Protein AF-A0A3P8JK88-F1 (afdb_monomer_lite)

pLDDT: mean 94.47, std 5.05, range [58.56, 98.69]

Structure (mmCIF, N/CA/C/O backbone):
data_AF-A0A3P8JK88-F1
#
_entry.id   AF-A0A3P8JK88-F1
#
loop_
_atom_site.group_PDB
_atom_site.id
_atom_site.type_symbol
_atom_site.label_atom_id
_atom_site.label_alt_id
_atom_site.label_comp_id
_atom_site.label_asym_id
_atom_site.label_entity_id
_atom_site.label_seq_id
_atom_site.pdbx_PDB_ins_code
_atom_site.Cartn_x
_atom_site.Cartn_y
_atom_site.Cartn_z
_atom_site.occupancy
_atom_site.B_iso_or_equiv
_atom_site.auth_seq_id
_atom_site.auth_comp_id
_atom_site.auth_asym_id
_atom_site.auth_atom_id
_atom_site.pdbx_PDB_model_num
ATOM 1 N N . MET A 1 1 ? -8.793 -1.194 -17.876 1.00 65.81 1 MET A N 1
ATOM 2 C CA . MET A 1 1 ? -7.799 -2.024 -17.171 1.00 65.81 1 MET A CA 1
ATOM 3 C C . MET A 1 1 ? -8.328 -2.215 -15.772 1.00 65.81 1 MET A C 1
ATOM 5 O O . MET A 1 1 ? -8.832 -1.242 -15.225 1.00 65.81 1 MET A O 1
ATOM 9 N N . SER A 1 2 ? -8.246 -3.428 -15.242 1.00 78.06 2 SER A N 1
ATOM 10 C CA . SER A 1 2 ? -8.621 -3.714 -13.861 1.00 78.06 2 SER A CA 1
ATOM 11 C C . SER A 1 2 ? -7.415 -4.351 -13.173 1.00 78.06 2 SER A C 1
ATOM 13 O O . SER A 1 2 ? -6.763 -5.182 -13.812 1.00 78.06 2 SER A O 1
ATOM 15 N N . PRO A 1 3 ? -7.089 -3.961 -11.930 1.00 84.38 3 PRO A N 1
ATOM 16 C CA . PRO A 1 3 ? -6.054 -4.637 -11.156 1.00 84.38 3 PRO A CA 1
ATOM 17 C C . PRO A 1 3 ? -6.416 -6.121 -10.956 1.00 84.38 3 PRO A C 1
ATOM 19 O O . PRO A 1 3 ? -7.592 -6.486 -11.105 1.00 84.38 3 PRO A O 1
ATOM 22 N N . PRO A 1 4 ? -5.440 -6.987 -10.621 1.00 83.19 4 PRO A N 1
ATOM 23 C CA . PRO A 1 4 ? -5.715 -8.368 -10.234 1.00 83.19 4 PRO A CA 1
ATOM 24 C C . PRO A 1 4 ? -6.871 -8.451 -9.227 1.00 83.19 4 PRO A C 1
ATOM 26 O O . PRO A 1 4 ? -6.982 -7.627 -8.321 1.00 83.19 4 PRO A O 1
ATOM 29 N N . TYR A 1 5 ? -7.774 -9.413 -9.434 1.00 89.50 5 TYR A N 1
ATOM 30 C CA . TYR A 1 5 ? -8.991 -9.619 -8.631 1.00 89.50 5 TYR A CA 1
ATOM 31 C C . TYR A 1 5 ? -9.969 -8.429 -8.565 1.00 89.50 5 TYR A C 1
ATOM 33 O O . TYR A 1 5 ? -10.944 -8.492 -7.824 1.00 89.50 5 TYR A O 1
ATOM 41 N N . GLY A 1 6 ? -9.750 -7.355 -9.334 1.00 90.88 6 GLY A N 1
ATOM 42 C CA . GLY A 1 6 ? -10.541 -6.130 -9.216 1.00 90.88 6 GLY A CA 1
ATOM 43 C C . GLY A 1 6 ? -10.351 -5.424 -7.870 1.00 90.88 6 GLY A C 1
ATOM 44 O O . GLY A 1 6 ? -11.275 -4.768 -7.401 1.00 90.88 6 GLY A O 1
ATOM 45 N N . VAL A 1 7 ? -9.182 -5.571 -7.237 1.00 93.44 7 VAL A N 1
ATOM 46 C CA . VAL A 1 7 ? -8.868 -4.959 -5.938 1.00 93.44 7 VAL A CA 1
ATOM 47 C C . VAL A 1 7 ? -7.996 -3.722 -6.140 1.00 93.44 7 VAL A C 1
ATOM 49 O O . VAL A 1 7 ? -6.895 -3.803 -6.677 1.00 93.44 7 VAL A O 1
ATOM 52 N N . TRP A 1 8 ? -8.487 -2.559 -5.706 1.00 94.62 8 TRP A N 1
ATOM 53 C CA . TRP A 1 8 ? -7.726 -1.304 -5.761 1.00 94.62 8 TRP A CA 1
ATOM 54 C C . TRP A 1 8 ? -6.962 -1.034 -4.464 1.00 94.62 8 TRP A C 1
ATOM 56 O O . TRP A 1 8 ? -5.764 -0.744 -4.493 1.00 94.62 8 TRP A O 1
ATOM 66 N N . ALA A 1 9 ? -7.643 -1.167 -3.328 1.00 95.69 9 ALA A N 1
ATOM 67 C CA . ALA A 1 9 ? -7.055 -1.019 -2.006 1.00 95.69 9 ALA A CA 1
ATOM 68 C C . ALA A 1 9 ? -6.792 -2.407 -1.409 1.00 95.69 9 ALA A C 1
ATOM 70 O O . ALA A 1 9 ? -7.714 -3.104 -0.999 1.00 95.69 9 ALA A O 1
ATOM 71 N N . HIS A 1 10 ? -5.527 -2.823 -1.420 1.00 96.19 10 HIS A N 1
ATOM 72 C CA . HIS A 1 10 ? -5.081 -4.096 -0.846 1.00 96.19 10 HIS A CA 1
ATOM 73 C C . HIS A 1 10 ? -4.860 -3.952 0.661 1.00 96.19 10 HIS A C 1
ATOM 75 O O . HIS A 1 10 ? -5.094 -4.880 1.427 1.00 96.19 10 HIS A O 1
ATOM 81 N N . ILE A 1 11 ? -4.432 -2.758 1.075 1.00 96.25 11 ILE A N 1
ATOM 82 C CA . ILE A 1 11 ? -4.356 -2.326 2.463 1.00 96.25 11 ILE A CA 1
ATOM 83 C C . ILE A 1 11 ? -5.274 -1.115 2.616 1.00 96.25 11 ILE A C 1
ATOM 85 O O . ILE A 1 11 ? -5.131 -0.135 1.883 1.00 96.25 11 ILE A O 1
ATOM 89 N N . CYS A 1 12 ? -6.190 -1.184 3.577 1.00 95.44 12 CYS A N 1
ATOM 90 C CA . CYS A 1 12 ? -7.102 -0.101 3.932 1.00 95.44 12 CYS A CA 1
ATOM 91 C C . CYS A 1 12 ? -6.854 0.288 5.391 1.00 95.44 12 CYS A C 1
ATOM 93 O O . CYS A 1 12 ? -6.861 -0.581 6.265 1.00 95.44 12 CYS A O 1
ATOM 95 N N . GLY A 1 13 ? -6.628 1.573 5.659 1.00 95.31 13 GLY A N 1
ATOM 96 C CA . GLY A 1 13 ? -6.590 2.108 7.020 1.00 95.31 13 GLY A CA 1
ATOM 97 C C . GLY A 1 13 ? -7.878 2.856 7.333 1.00 95.31 13 GLY A C 1
ATOM 98 O O . GLY A 1 13 ? -8.093 3.917 6.765 1.00 95.31 13 GLY A O 1
ATOM 99 N N . THR A 1 14 ? -8.714 2.336 8.226 1.00 95.31 14 THR A N 1
ATOM 100 C CA . THR A 1 14 ? -9.963 2.998 8.634 1.00 95.31 14 THR A CA 1
ATOM 101 C C . THR A 1 14 ? -9.804 3.568 10.037 1.00 95.31 14 THR A C 1
ATOM 103 O O . THR A 1 14 ? -9.576 2.823 10.995 1.00 95.31 14 THR A O 1
ATOM 106 N N . ASP A 1 15 ? -9.941 4.884 10.163 1.00 95.50 15 ASP A N 1
ATOM 107 C CA . ASP A 1 15 ? -9.841 5.589 11.433 1.00 95.50 15 ASP A CA 1
ATOM 108 C C . ASP A 1 15 ? -11.173 5.513 12.175 1.00 95.50 15 ASP A C 1
ATOM 110 O O . ASP A 1 15 ? -12.212 5.964 11.689 1.00 95.50 15 ASP A O 1
ATOM 114 N N . LEU A 1 16 ? -11.139 4.934 13.376 1.00 96.75 16 LEU A N 1
ATOM 115 C CA . LEU A 1 16 ? -12.320 4.724 14.204 1.00 96.75 16 LEU A CA 1
ATOM 116 C C . LEU A 1 16 ? -12.269 5.584 15.462 1.00 96.75 16 LEU A C 1
ATOM 118 O O . LEU A 1 16 ? -11.273 5.604 16.186 1.00 96.75 16 LEU A O 1
ATOM 122 N N . VAL A 1 17 ? -13.395 6.220 15.772 1.00 96.69 17 VAL A N 1
ATOM 123 C CA . VAL A 1 17 ? -13.621 6.906 17.047 1.00 96.69 17 VAL A CA 1
ATOM 124 C C . VAL A 1 17 ? -14.749 6.228 17.809 1.00 96.69 17 VAL A C 1
ATOM 126 O O . VAL A 1 17 ? -15.658 5.653 17.212 1.00 96.69 17 VAL A O 1
ATOM 129 N N . ARG A 1 18 ? -14.690 6.284 19.140 1.00 96.88 18 ARG A N 1
ATOM 130 C CA . ARG A 1 18 ? -15.732 5.758 20.023 1.00 96.88 18 ARG A CA 1
ATOM 131 C C . ARG A 1 18 ? -16.331 6.902 20.829 1.00 96.88 18 ARG A C 1
ATOM 133 O O . ARG A 1 18 ? -15.583 7.612 21.499 1.00 96.88 18 ARG A O 1
ATOM 140 N N . ASP A 1 19 ? -17.645 7.079 20.752 1.00 94.06 19 ASP A N 1
ATOM 141 C CA . ASP A 1 19 ? -18.339 8.138 21.489 1.00 94.06 19 ASP A CA 1
ATOM 142 C C . ASP A 1 19 ? -18.559 7.781 22.973 1.00 94.06 19 ASP A C 1
ATOM 144 O O . ASP A 1 19 ? -18.200 6.699 23.448 1.00 94.06 19 ASP A O 1
ATOM 148 N N . GLU A 1 20 ? -19.167 8.704 23.719 1.00 95.44 20 GLU A N 1
ATOM 149 C CA . GLU A 1 20 ? -19.481 8.537 25.144 1.00 95.44 20 GLU A CA 1
ATOM 150 C C . GLU A 1 20 ? -20.502 7.425 25.440 1.00 95.44 20 GLU A C 1
ATOM 152 O O . GLU A 1 20 ? -20.535 6.898 26.553 1.00 95.44 20 GLU A O 1
ATOM 157 N N . THR A 1 21 ? -21.307 7.033 24.448 1.00 95.00 21 THR A N 1
ATOM 158 C CA . THR A 1 21 ? -22.261 5.918 24.550 1.00 95.00 21 THR A CA 1
ATOM 159 C C . THR A 1 21 ? -21.600 4.569 24.261 1.00 95.00 21 THR A C 1
ATOM 161 O O . THR A 1 21 ? -22.156 3.510 24.554 1.00 95.00 21 THR A O 1
ATOM 164 N N . GLY A 1 22 ? -20.373 4.601 23.737 1.00 94.81 22 GLY A N 1
ATOM 165 C CA . GLY A 1 22 ? -19.591 3.439 23.364 1.00 94.81 22 GLY A CA 1
ATOM 166 C C . GLY A 1 22 ? -19.790 2.993 21.916 1.00 94.81 22 GLY A C 1
ATOM 167 O O . GLY A 1 22 ? -19.229 1.949 21.566 1.00 94.81 22 GLY A O 1
ATOM 168 N N . GLN A 1 23 ? -20.535 3.750 21.105 1.00 96.00 23 GLN A N 1
ATOM 169 C CA . GLN A 1 23 ? -20.733 3.503 19.678 1.00 96.00 23 GLN A CA 1
ATOM 170 C C . GLN A 1 23 ? -19.467 3.879 18.901 1.00 96.00 23 GLN A C 1
ATOM 172 O O . GLN A 1 23 ? -18.844 4.908 19.165 1.00 96.00 23 GLN A O 1
ATOM 177 N N . PHE A 1 24 ? -19.083 3.031 17.946 1.00 97.50 24 PHE A N 1
ATOM 178 C CA . PHE A 1 24 ? -17.973 3.306 17.036 1.00 97.50 24 PHE A CA 1
ATOM 179 C C . PHE A 1 24 ? -18.462 4.015 15.778 1.00 97.50 24 PHE A C 1
ATOM 181 O O . PHE A 1 24 ? -19.527 3.673 15.261 1.00 97.50 24 PHE A O 1
ATOM 188 N N . TYR A 1 25 ? -17.653 4.942 15.276 1.00 96.94 25 TYR A N 1
ATOM 189 C CA . TYR A 1 25 ? -17.874 5.644 14.018 1.00 96.94 25 TYR A CA 1
ATOM 190 C C . TYR A 1 25 ? -16.605 5.615 13.182 1.00 96.94 25 TYR A C 1
ATOM 192 O O . TYR A 1 25 ? -15.500 5.717 13.724 1.00 96.94 25 TYR A O 1
ATOM 200 N N . VAL A 1 26 ? -16.778 5.517 11.869 1.00 96.69 26 VAL A N 1
ATOM 201 C CA . VAL A 1 26 ? -15.708 5.785 10.909 1.00 96.69 26 VAL A CA 1
ATOM 202 C C . VAL A 1 26 ? -15.523 7.293 10.817 1.00 96.69 26 VAL A C 1
ATOM 204 O O . VAL A 1 26 ? -16.505 8.015 10.667 1.00 96.69 26 VAL A O 1
ATOM 207 N N . LEU A 1 27 ? -14.283 7.762 10.949 1.00 94.25 27 LEU A N 1
ATOM 208 C CA . LEU A 1 27 ? -13.902 9.167 10.791 1.00 94.25 27 LEU A CA 1
ATOM 209 C C . LEU A 1 27 ? -13.291 9.433 9.410 1.00 94.25 27 LEU A C 1
ATOM 211 O O . LEU A 1 27 ? -13.520 10.487 8.817 1.00 94.25 27 LEU A O 1
ATOM 215 N N . GLU A 1 28 ? -12.488 8.491 8.924 1.00 93.44 28 GLU A N 1
ATOM 216 C CA . GLU A 1 28 ? -11.759 8.585 7.664 1.00 93.44 28 GLU A CA 1
ATOM 217 C C . GLU A 1 28 ? -11.334 7.192 7.191 1.00 93.44 28 GLU A C 1
ATOM 219 O O . GLU A 1 28 ? -11.070 6.303 8.001 1.00 93.44 28 GLU A O 1
ATOM 224 N N . ASP A 1 29 ? -11.244 7.022 5.875 1.00 93.88 29 ASP A N 1
ATOM 225 C CA . ASP A 1 29 ? -10.617 5.873 5.236 1.00 93.88 29 ASP A CA 1
ATOM 226 C C . ASP A 1 29 ? -9.327 6.326 4.550 1.00 93.88 29 ASP A C 1
ATOM 228 O O . ASP A 1 29 ? -9.255 7.423 4.010 1.00 93.88 29 ASP A O 1
ATOM 232 N N . ASN A 1 30 ? -8.307 5.476 4.556 1.00 93.88 30 ASN A N 1
ATOM 233 C CA . ASN A 1 30 ? -6.998 5.730 3.967 1.00 93.88 30 ASN A CA 1
ATOM 234 C C . ASN A 1 30 ? -6.680 4.588 2.995 1.00 93.88 30 ASN A C 1
ATOM 236 O O . ASN A 1 30 ? -6.304 3.485 3.409 1.00 93.88 30 ASN A O 1
ATOM 240 N N . LEU A 1 31 ? -6.842 4.846 1.697 1.00 94.56 31 LEU A N 1
ATOM 241 C CA . LEU A 1 31 ? -6.781 3.838 0.630 1.00 94.56 31 LEU A CA 1
ATOM 242 C C . LEU A 1 31 ? -5.603 4.058 -0.330 1.00 94.56 31 LEU A C 1
ATOM 244 O O . LEU A 1 31 ? -5.330 3.212 -1.183 1.00 94.56 31 LEU A O 1
ATOM 248 N N . ARG A 1 32 ? -4.869 5.166 -0.189 1.00 92.31 32 ARG A N 1
ATOM 249 C CA . ARG A 1 32 ? -3.635 5.442 -0.944 1.00 92.31 32 ARG A CA 1
ATOM 250 C C . ARG A 1 32 ? -2.454 4.635 -0.405 1.00 92.31 32 ARG A C 1
ATOM 252 O O . ARG A 1 32 ? -2.180 3.541 -0.885 1.00 92.31 32 ARG A O 1
ATOM 259 N N . VAL A 1 33 ? -1.743 5.187 0.577 1.00 93.38 33 VAL A N 1
ATOM 260 C CA . VAL A 1 33 ? -0.532 4.605 1.174 1.00 93.38 33 VAL A CA 1
ATOM 261 C C . VAL A 1 33 ? -0.685 4.632 2.701 1.00 93.38 33 VAL A C 1
ATOM 263 O O . VAL A 1 33 ? -0.029 5.438 3.364 1.00 93.38 33 VAL A O 1
ATOM 266 N N . PRO A 1 34 ? -1.595 3.820 3.274 1.00 94.06 34 PRO A N 1
ATOM 267 C CA . PRO A 1 34 ? -1.822 3.820 4.715 1.00 94.06 34 PRO A CA 1
ATOM 268 C C . PRO A 1 34 ? -0.547 3.438 5.481 1.00 94.06 34 PRO A C 1
ATOM 270 O O . PRO A 1 34 ? 0.272 2.641 5.018 1.00 94.06 34 PRO A O 1
ATOM 273 N N . SER A 1 35 ? -0.384 4.026 6.665 1.00 90.69 35 SER A N 1
ATOM 274 C CA . SER A 1 35 ? 0.759 3.815 7.561 1.00 90.69 35 SER A CA 1
ATOM 275 C C . SER A 1 35 ? 0.295 3.613 9.000 1.00 90.69 35 SER A C 1
ATOM 277 O O . SER A 1 35 ? -0.852 3.907 9.320 1.00 90.69 35 SER A O 1
ATOM 279 N N . GLY A 1 36 ? 1.177 3.141 9.879 1.00 92.00 36 GLY A N 1
ATOM 280 C CA . GLY A 1 36 ? 0.908 2.978 11.311 1.00 92.00 36 GLY A CA 1
ATOM 281 C C . GLY A 1 36 ? 1.205 1.574 11.840 1.00 92.00 36 GLY A C 1
ATOM 282 O O . GLY A 1 36 ? 1.314 1.368 13.052 1.00 92.00 36 GLY A O 1
ATOM 283 N N . VAL A 1 37 ? 1.366 0.594 10.952 1.00 93.12 37 VAL A N 1
ATOM 284 C CA . VAL A 1 37 ? 1.485 -0.813 11.340 1.00 93.12 37 VAL A CA 1
ATOM 285 C C . VAL A 1 37 ? 2.799 -1.104 12.057 1.00 93.12 37 VAL A C 1
ATOM 287 O O . VAL A 1 37 ? 2.800 -1.884 13.013 1.00 93.12 37 VAL A O 1
ATOM 290 N N . SER A 1 38 ? 3.908 -0.451 11.686 1.00 91.06 38 SER A N 1
ATOM 291 C CA . SER A 1 38 ? 5.160 -0.648 12.433 1.00 91.06 38 SER A CA 1
ATOM 292 C C . SER A 1 38 ? 5.020 -0.176 13.875 1.00 91.06 38 SER A C 1
ATOM 294 O O . SER A 1 38 ? 5.505 -0.843 14.782 1.00 91.06 38 SER A O 1
ATOM 296 N N . TYR A 1 39 ? 4.303 0.927 14.114 1.00 91.69 39 TYR A N 1
ATOM 297 C CA . TYR A 1 39 ? 4.048 1.409 15.471 1.00 91.69 39 TYR A CA 1
ATOM 298 C C . TYR A 1 39 ? 3.191 0.426 16.263 1.00 91.69 39 TYR A C 1
ATOM 300 O O . TYR A 1 39 ? 3.497 0.153 17.419 1.00 91.69 39 TYR A O 1
ATOM 308 N N . MET A 1 40 ? 2.149 -0.143 15.653 1.00 94.94 40 MET A N 1
ATOM 309 C CA . MET A 1 40 ? 1.317 -1.167 16.290 1.00 94.94 40 MET A CA 1
ATOM 310 C C . MET A 1 40 ? 2.158 -2.370 16.755 1.00 94.94 40 MET A C 1
ATOM 312 O O . MET A 1 40 ? 2.031 -2.812 17.902 1.00 94.94 40 MET A O 1
ATOM 316 N N . LEU A 1 41 ? 3.035 -2.876 15.884 1.00 95.50 41 LEU A N 1
ATOM 317 C CA . LEU A 1 41 ? 3.893 -4.031 16.157 1.00 95.50 41 LEU A CA 1
ATOM 318 C C . LEU A 1 41 ? 4.972 -3.716 17.205 1.00 95.50 41 LEU A C 1
ATOM 320 O O . LEU A 1 41 ? 5.110 -4.453 18.184 1.00 95.50 41 LEU A O 1
ATOM 324 N N . GLU A 1 42 ? 5.681 -2.598 17.053 1.00 93.44 42 GLU A N 1
ATOM 325 C CA . GLU A 1 42 ? 6.729 -2.169 17.986 1.00 93.44 42 GLU A CA 1
ATOM 326 C C . GLU A 1 42 ? 6.164 -1.838 19.368 1.00 93.44 42 GLU A C 1
ATOM 328 O O .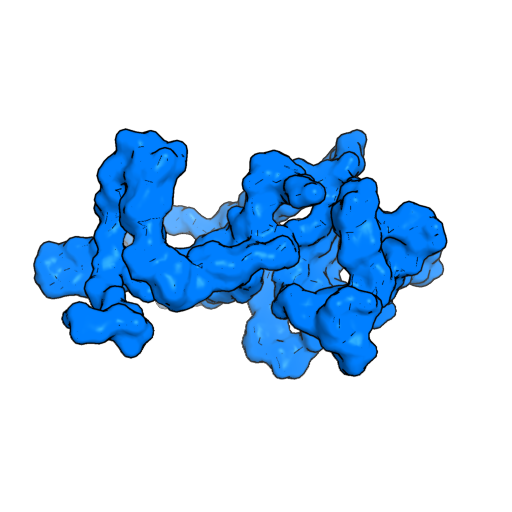 GLU A 1 42 ? 6.707 -2.279 20.383 1.00 93.44 42 GLU A O 1
ATOM 333 N N . ASN A 1 43 ? 5.017 -1.152 19.437 1.00 94.94 43 ASN A N 1
ATOM 334 C CA . ASN A 1 43 ? 4.341 -0.892 20.706 1.00 94.94 43 ASN A CA 1
ATOM 335 C C . ASN A 1 43 ? 4.039 -2.205 21.427 1.00 94.94 43 ASN A C 1
ATOM 337 O O . ASN A 1 43 ? 4.347 -2.332 22.610 1.00 94.94 43 ASN A O 1
ATOM 341 N N . ARG A 1 44 ? 3.516 -3.217 20.722 1.00 95.38 44 ARG A N 1
ATOM 342 C CA . ARG A 1 44 ? 3.261 -4.533 21.319 1.00 95.38 44 ARG A CA 1
ATOM 343 C C . ARG A 1 44 ? 4.539 -5.206 21.814 1.00 95.38 44 ARG A C 1
ATOM 345 O O . ARG A 1 44 ? 4.532 -5.759 22.917 1.00 95.38 44 ARG A O 1
ATOM 352 N N . ALA A 1 45 ? 5.610 -5.176 21.024 1.00 93.75 45 ALA A N 1
ATOM 353 C CA . ALA A 1 45 ? 6.893 -5.763 21.400 1.00 93.75 45 ALA A CA 1
ATOM 354 C C . ALA A 1 45 ? 7.466 -5.099 22.665 1.00 93.75 45 ALA A C 1
ATOM 356 O O . ALA A 1 45 ? 7.878 -5.789 23.602 1.00 93.75 45 ALA A O 1
ATOM 357 N N . ILE A 1 46 ? 7.413 -3.765 22.736 1.00 95.62 46 ILE A N 1
ATOM 358 C CA . ILE A 1 46 ? 7.854 -2.985 23.895 1.00 95.62 46 ILE A CA 1
ATOM 359 C C . ILE A 1 46 ? 6.962 -3.259 25.109 1.00 95.62 46 ILE A C 1
ATOM 361 O O . ILE A 1 46 ? 7.493 -3.540 26.182 1.00 95.62 46 ILE A O 1
ATOM 365 N N . THR A 1 47 ? 5.629 -3.246 24.970 1.00 95.56 47 THR A N 1
ATOM 366 C CA . THR A 1 47 ? 4.716 -3.536 26.090 1.00 95.56 47 THR A CA 1
ATOM 367 C C . THR A 1 47 ? 4.979 -4.924 26.660 1.00 95.56 47 THR A C 1
ATOM 369 O O . THR A 1 47 ? 5.077 -5.064 27.873 1.00 95.56 47 THR A O 1
ATOM 372 N N . LYS A 1 48 ? 5.177 -5.943 25.815 1.00 94.50 48 LYS A N 1
ATOM 373 C CA . LYS A 1 48 ? 5.487 -7.306 26.276 1.00 94.50 48 LYS A CA 1
ATOM 374 C C . LYS A 1 48 ? 6.829 -7.389 27.006 1.00 94.50 48 LYS A C 1
ATOM 376 O O . LYS A 1 48 ? 6.969 -8.166 27.944 1.00 94.50 48 LYS A O 1
ATOM 381 N N . ARG A 1 49 ? 7.815 -6.590 26.588 1.00 95.31 49 ARG A N 1
ATOM 382 C CA . ARG A 1 49 ? 9.135 -6.528 27.227 1.00 95.31 49 ARG A CA 1
ATOM 383 C C . ARG A 1 49 ? 9.117 -5.781 28.563 1.00 95.31 49 ARG A C 1
ATOM 385 O O . ARG A 1 49 ? 9.858 -6.160 29.463 1.00 95.31 49 ARG A O 1
ATOM 392 N N . VAL A 1 50 ? 8.339 -4.704 28.665 1.00 97.44 50 VAL A N 1
ATOM 393 C CA . VAL A 1 50 ? 8.315 -3.812 29.837 1.00 97.44 50 VAL A CA 1
ATOM 394 C C . VAL A 1 50 ? 7.293 -4.259 30.884 1.00 97.44 50 VAL A C 1
ATOM 396 O O . VAL A 1 50 ? 7.556 -4.095 32.069 1.00 97.44 50 VAL A O 1
ATOM 399 N N . LEU A 1 51 ? 6.163 -4.827 30.456 1.00 96.19 51 LEU A N 1
ATOM 400 C CA . LEU A 1 51 ? 5.044 -5.263 31.302 1.00 96.19 51 LEU A CA 1
ATOM 401 C C . LEU A 1 51 ? 4.666 -6.733 31.012 1.00 96.19 51 LEU A C 1
ATOM 403 O O . LEU A 1 51 ? 3.525 -7.006 30.620 1.00 96.19 51 LEU A O 1
ATOM 407 N N . PRO A 1 52 ? 5.596 -7.699 31.134 1.00 95.31 52 PRO A N 1
ATOM 408 C CA . PRO A 1 52 ? 5.312 -9.104 30.836 1.00 95.31 52 PRO A CA 1
ATOM 409 C C . PRO A 1 52 ? 4.162 -9.676 31.680 1.00 95.31 52 PRO A C 1
ATOM 411 O O . PRO A 1 52 ? 3.358 -10.452 31.168 1.00 95.31 52 PRO A O 1
ATOM 414 N N . GLU A 1 53 ? 4.013 -9.236 32.931 1.00 96.25 53 GLU A N 1
ATOM 415 C CA . GLU A 1 53 ? 2.964 -9.678 33.853 1.00 96.25 53 GLU A CA 1
ATOM 416 C C . GLU A 1 53 ? 1.540 -9.369 33.364 1.00 96.25 53 GLU A C 1
ATOM 418 O O . GLU A 1 53 ? 0.598 -10.066 33.739 1.00 96.25 53 GLU A O 1
ATOM 423 N N . LEU A 1 54 ? 1.364 -8.352 32.510 1.00 94.50 54 LEU A N 1
ATOM 424 C CA . LEU A 1 54 ? 0.075 -8.055 31.881 1.00 94.50 54 LEU A CA 1
ATOM 425 C C . LEU A 1 54 ? -0.347 -9.197 30.944 1.00 94.50 54 LEU A C 1
ATOM 427 O O . LEU A 1 54 ? -1.506 -9.599 30.941 1.00 94.50 54 LEU A O 1
ATOM 431 N N . PHE A 1 55 ? 0.605 -9.753 30.194 1.00 94.12 55 PHE A N 1
ATOM 432 C CA . PHE A 1 55 ? 0.371 -10.844 29.242 1.00 94.12 55 PHE A CA 1
ATOM 433 C C . PHE A 1 55 ? 0.261 -12.215 29.914 1.00 94.12 55 PHE A C 1
ATOM 435 O O . PHE A 1 55 ? -0.228 -13.156 29.299 1.00 94.12 55 PHE A O 1
ATOM 442 N N . GLU A 1 56 ? 0.717 -12.347 31.161 1.00 93.94 56 GLU A N 1
ATOM 443 C CA . GLU A 1 56 ? 0.482 -13.550 31.968 1.00 93.94 56 GLU A CA 1
ATOM 444 C C . GLU A 1 56 ? -0.939 -13.589 32.545 1.00 93.94 56 GLU A C 1
ATOM 446 O O . GLU A 1 56 ? -1.464 -14.667 32.822 1.00 93.94 56 GLU A O 1
ATOM 451 N N . ARG A 1 57 ? -1.551 -12.417 32.756 1.00 94.94 57 ARG A N 1
ATOM 452 C CA . ARG A 1 57 ? -2.856 -12.277 33.419 1.00 94.94 57 ARG A CA 1
ATOM 453 C C . ARG A 1 57 ? -4.023 -12.163 32.449 1.00 94.94 57 ARG A C 1
ATOM 455 O O . ARG A 1 57 ? -5.106 -12.643 32.765 1.00 94.94 57 ARG A O 1
ATOM 462 N N . GLU A 1 58 ? -3.803 -11.535 31.301 1.00 95.44 58 GLU A N 1
ATOM 463 C CA . GLU A 1 58 ? -4.831 -11.260 30.300 1.00 95.44 58 GLU A CA 1
ATOM 464 C C . GLU A 1 58 ? -4.578 -12.074 29.023 1.00 95.44 58 GLU A C 1
ATOM 466 O O . GLU A 1 58 ? -3.438 -12.198 28.572 1.00 95.44 58 GLU A O 1
ATOM 471 N N . ASP A 1 59 ? -5.638 -12.581 28.384 1.00 93.94 59 ASP A N 1
ATOM 472 C CA . ASP A 1 59 ? -5.540 -13.248 27.074 1.00 93.94 59 ASP A CA 1
ATOM 473 C C . ASP A 1 59 ? -5.472 -12.216 25.934 1.00 93.94 59 ASP A C 1
ATOM 475 O O . ASP A 1 59 ? -6.455 -11.931 25.243 1.00 93.94 59 ASP A O 1
ATOM 479 N N . ILE A 1 60 ? -4.295 -11.614 25.750 1.00 94.62 60 ILE A N 1
ATOM 480 C CA . ILE A 1 60 ? -4.050 -10.632 24.687 1.00 94.62 60 ILE A CA 1
ATOM 481 C C . ILE A 1 60 ? -3.700 -11.355 23.382 1.00 94.62 60 ILE A C 1
ATOM 483 O O . ILE A 1 60 ? -2.664 -12.014 23.276 1.00 94.62 60 ILE A O 1
ATOM 487 N N . LYS A 1 61 ? -4.524 -11.168 22.342 1.00 95.06 61 LYS A N 1
ATOM 488 C CA . LYS A 1 61 ? -4.307 -11.802 21.032 1.00 95.06 61 LYS A CA 1
ATOM 489 C C . LYS A 1 61 ? -3.016 -11.328 20.343 1.00 95.06 61 LYS A C 1
ATOM 491 O O . LYS A 1 61 ? -2.702 -10.130 20.396 1.00 95.06 61 LYS A O 1
ATOM 496 N N . PRO A 1 62 ? -2.273 -12.238 19.682 1.00 93.44 62 PRO A N 1
ATOM 497 C CA . PRO A 1 62 ? -1.072 -11.900 18.923 1.00 93.44 62 PRO A CA 1
ATOM 498 C C . PRO A 1 62 ? -1.405 -11.048 17.694 1.00 93.44 62 PRO A C 1
ATOM 500 O O . PRO A 1 62 ? -2.514 -11.103 17.170 1.00 93.44 62 PRO A O 1
ATOM 503 N N . ILE A 1 63 ? -0.430 -10.256 17.250 1.00 95.38 63 ILE A N 1
ATOM 504 C CA . ILE A 1 63 ? -0.546 -9.370 16.075 1.00 95.38 63 ILE A CA 1
ATOM 505 C C . ILE A 1 63 ? 0.666 -9.475 15.136 1.00 95.38 63 ILE A C 1
ATOM 507 O O . ILE A 1 63 ? 0.705 -8.845 14.087 1.00 95.38 63 ILE A O 1
ATOM 511 N N . ASP A 1 64 ? 1.662 -10.274 15.508 1.00 92.69 64 ASP A N 1
ATOM 512 C CA . ASP A 1 64 ? 2.940 -10.468 14.820 1.00 92.69 64 ASP A CA 1
ATOM 513 C C . ASP A 1 64 ? 2.817 -11.230 13.493 1.00 92.69 64 ASP A C 1
ATOM 515 O O . ASP A 1 64 ? 3.748 -11.221 12.696 1.00 92.69 64 ASP A O 1
ATOM 519 N N . ALA A 1 65 ? 1.654 -11.822 13.208 1.00 95.50 65 ALA A N 1
ATOM 520 C CA . ALA A 1 65 ? 1.369 -12.464 11.926 1.00 95.50 65 ALA A CA 1
ATOM 521 C C . ALA A 1 65 ? 1.168 -11.470 10.764 1.00 95.50 65 ALA A C 1
ATOM 523 O O . ALA A 1 65 ? 1.177 -11.891 9.608 1.00 95.50 65 ALA A O 1
ATOM 524 N N . TYR A 1 66 ? 0.995 -10.170 11.043 1.00 96.62 66 TYR A N 1
ATOM 525 C CA . TYR A 1 66 ? 0.667 -9.174 10.018 1.00 96.62 66 TYR A CA 1
ATOM 526 C C . TYR A 1 66 ? 1.658 -9.148 8.836 1.00 96.62 66 TYR A C 1
ATOM 528 O O . TYR A 1 66 ? 1.196 -9.231 7.700 1.00 96.62 66 TYR A O 1
ATOM 536 N N . PRO A 1 67 ? 2.996 -9.070 9.025 1.00 96.44 67 PRO A N 1
ATOM 537 C CA . PRO A 1 67 ? 3.915 -8.993 7.886 1.00 96.44 67 PRO A CA 1
ATOM 538 C C . PRO A 1 67 ? 3.854 -10.234 6.990 1.00 96.44 67 PRO A C 1
ATOM 540 O O . PRO A 1 67 ? 3.920 -10.112 5.771 1.00 96.44 67 PRO A O 1
ATOM 543 N N . ALA A 1 68 ? 3.659 -11.420 7.576 1.00 96.62 68 ALA A N 1
ATOM 544 C CA . ALA A 1 68 ? 3.497 -12.656 6.815 1.00 96.62 68 ALA A CA 1
ATOM 545 C C . ALA A 1 68 ? 2.200 -12.651 5.985 1.00 96.62 68 ALA A C 1
ATOM 547 O O . ALA A 1 68 ? 2.223 -13.027 4.816 1.00 96.62 68 ALA A O 1
ATOM 548 N N . GLN A 1 69 ? 1.091 -12.167 6.553 1.00 97.06 69 GLN A N 1
ATOM 549 C CA . GLN A 1 69 ? -0.182 -12.014 5.834 1.00 97.06 69 GLN A CA 1
ATOM 550 C C . GLN A 1 69 ? -0.099 -10.959 4.723 1.00 97.06 69 GLN A C 1
ATOM 552 O O . GLN A 1 69 ? -0.677 -11.135 3.649 1.00 97.06 69 GLN A O 1
ATOM 557 N N . LEU A 1 70 ? 0.645 -9.873 4.954 1.00 97.44 70 LEU A N 1
ATOM 558 C CA . LEU A 1 70 ? 0.917 -8.870 3.929 1.00 97.44 70 LEU A CA 1
ATOM 559 C C . LEU A 1 70 ? 1.719 -9.481 2.775 1.00 97.44 70 LEU A C 1
ATOM 561 O O . LEU A 1 70 ? 1.338 -9.312 1.621 1.00 97.44 70 LEU A O 1
ATOM 565 N N . LEU A 1 71 ? 2.779 -10.237 3.070 1.00 97.56 71 LEU A N 1
ATOM 566 C CA . LEU A 1 71 ? 3.564 -10.930 2.048 1.00 97.56 71 LEU A CA 1
ATOM 567 C C . LEU A 1 71 ? 2.713 -11.922 1.244 1.00 97.56 71 LEU A C 1
ATOM 569 O O . LEU A 1 71 ? 2.819 -11.957 0.020 1.00 97.56 71 LEU A O 1
ATOM 573 N N . GLU A 1 72 ? 1.854 -12.702 1.904 1.00 96.38 72 GLU A N 1
ATOM 574 C CA . GLU A 1 72 ? 0.921 -13.623 1.241 1.00 96.38 72 GLU A CA 1
ATOM 575 C C . GLU A 1 72 ? -0.037 -12.869 0.307 1.00 96.38 72 GLU A C 1
ATOM 577 O O . GLU A 1 72 ? -0.210 -13.252 -0.853 1.00 96.38 72 GLU A O 1
ATOM 582 N N . THR A 1 73 ? -0.579 -11.742 0.778 1.00 96.25 73 THR A N 1
ATOM 583 C CA . THR A 1 73 ? -1.435 -10.854 -0.020 1.00 96.25 73 THR A CA 1
ATOM 584 C C . THR A 1 73 ? -0.697 -10.354 -1.258 1.00 96.25 73 THR A C 1
ATOM 586 O O . THR A 1 73 ? -1.217 -10.476 -2.361 1.00 96.25 73 THR A O 1
ATOM 589 N N . LEU A 1 74 ? 0.528 -9.840 -1.104 1.00 97.06 74 LEU A N 1
ATOM 590 C CA . LEU A 1 74 ? 1.345 -9.348 -2.217 1.00 97.06 74 LEU A CA 1
ATOM 591 C C . LEU A 1 74 ? 1.697 -10.472 -3.198 1.00 97.06 74 LEU A C 1
ATOM 593 O O . LEU A 1 74 ? 1.562 -10.294 -4.404 1.00 97.06 74 LEU A O 1
ATOM 597 N N . THR A 1 75 ? 2.069 -11.648 -2.692 1.00 96.81 75 THR A N 1
ATOM 598 C CA . THR A 1 75 ? 2.384 -12.839 -3.498 1.00 96.81 75 THR A CA 1
ATOM 599 C C . THR A 1 75 ? 1.217 -13.217 -4.409 1.00 96.81 75 THR A C 1
ATOM 601 O O . THR A 1 75 ? 1.421 -13.494 -5.592 1.00 96.81 75 THR A O 1
ATOM 604 N N . ALA A 1 76 ? -0.015 -13.165 -3.893 1.00 95.19 76 ALA A N 1
ATOM 605 C CA . ALA A 1 76 ? -1.218 -13.491 -4.654 1.00 95.19 76 ALA A CA 1
ATOM 606 C C . ALA A 1 76 ? -1.479 -12.544 -5.841 1.00 95.19 76 ALA A C 1
ATOM 608 O O . ALA A 1 76 ? -2.201 -12.926 -6.765 1.00 95.19 76 ALA A O 1
ATOM 609 N N . LEU A 1 77 ? -0.902 -11.334 -5.837 1.00 95.69 77 LEU A N 1
ATOM 610 C CA . LEU A 1 77 ? -1.053 -10.335 -6.903 1.00 95.69 77 LEU A CA 1
ATOM 611 C C . LEU A 1 77 ? -0.124 -10.560 -8.092 1.00 95.69 77 LEU A C 1
ATOM 613 O O . LEU A 1 77 ? -0.301 -9.896 -9.114 1.00 95.69 77 LEU A O 1
ATOM 617 N N . SER A 1 78 ? 0.861 -11.454 -7.969 1.00 96.00 78 SER A N 1
ATOM 618 C CA . SER A 1 78 ? 1.836 -11.700 -9.029 1.00 96.00 78 SER A CA 1
ATOM 619 C C . SER A 1 78 ? 1.143 -11.986 -10.370 1.00 96.00 78 SER A C 1
ATOM 621 O O . SER A 1 78 ? 0.312 -12.896 -10.454 1.00 96.00 78 SER A O 1
ATOM 623 N N . PRO A 1 79 ? 1.507 -11.275 -11.455 1.00 93.06 79 PRO A N 1
ATOM 624 C CA . PRO A 1 79 ? 0.990 -11.574 -12.788 1.00 93.06 79 PRO A CA 1
ATOM 625 C C . PRO A 1 79 ? 1.548 -12.892 -13.347 1.00 93.06 79 PRO A C 1
ATOM 627 O O . PRO A 1 79 ? 0.993 -13.457 -14.292 1.00 93.06 79 PRO A O 1
ATOM 630 N N . ARG A 1 80 ? 2.648 -13.404 -12.775 1.00 93.06 80 ARG A N 1
ATOM 631 C CA . ARG A 1 80 ? 3.258 -14.683 -13.147 1.00 93.06 80 ARG A CA 1
ATOM 632 C C . ARG A 1 80 ? 2.823 -15.790 -12.187 1.00 93.06 80 ARG A C 1
ATOM 634 O O . ARG A 1 80 ? 2.919 -15.642 -10.971 1.00 93.06 80 ARG A O 1
ATOM 641 N N . GLN A 1 81 ? 2.432 -16.939 -12.741 1.00 89.19 81 GLN A N 1
ATOM 642 C CA . GLN A 1 81 ? 2.176 -18.167 -11.978 1.00 89.19 81 GLN A CA 1
ATOM 643 C C . GLN A 1 81 ? 3.495 -18.890 -11.678 1.00 89.19 81 GLN A C 1
ATOM 645 O O . GLN A 1 81 ? 3.840 -19.879 -12.324 1.00 89.19 81 GLN A O 1
ATOM 650 N N . ILE A 1 82 ? 4.261 -18.354 -10.732 1.00 93.50 82 ILE A N 1
ATOM 651 C CA . ILE A 1 82 ? 5.540 -18.914 -10.285 1.00 93.50 82 ILE A CA 1
ATOM 652 C C . ILE A 1 82 ? 5.533 -19.117 -8.773 1.00 93.50 82 ILE A C 1
ATOM 654 O O . ILE A 1 82 ? 4.808 -18.438 -8.054 1.00 93.50 82 ILE A O 1
ATOM 658 N N . GLU A 1 83 ? 6.336 -20.067 -8.295 1.00 88.94 83 GLU A N 1
ATOM 659 C CA . GLU A 1 83 ? 6.361 -20.453 -6.877 1.00 88.94 83 GLU A CA 1
ATOM 660 C C . GLU A 1 83 ? 6.829 -19.310 -5.964 1.00 88.94 83 GLU A C 1
ATOM 662 O O . GLU A 1 83 ? 6.361 -19.184 -4.836 1.00 88.94 83 GLU A O 1
ATOM 667 N N . ARG A 1 84 ? 7.762 -18.485 -6.449 1.00 92.00 84 ARG A N 1
ATOM 668 C CA . ARG A 1 84 ? 8.366 -17.382 -5.698 1.00 92.00 84 ARG A CA 1
ATOM 669 C C . ARG A 1 84 ? 8.425 -16.141 -6.586 1.00 92.00 84 ARG A C 1
ATOM 671 O O . ARG A 1 84 ? 9.384 -16.015 -7.348 1.00 92.00 84 ARG A O 1
ATOM 678 N N . PRO A 1 85 ? 7.383 -15.295 -6.574 1.00 96.75 85 PRO A N 1
ATOM 679 C CA . PRO A 1 85 ? 7.425 -14.023 -7.273 1.00 96.75 85 PRO A CA 1
ATOM 680 C C . PRO A 1 85 ? 8.402 -13.061 -6.603 1.00 96.75 85 PRO A C 1
ATOM 682 O O . PRO A 1 85 ? 8.594 -13.103 -5.388 1.00 96.75 85 PRO A O 1
ATOM 685 N N . GLU A 1 86 ? 8.995 -12.188 -7.408 1.00 97.69 86 GLU A N 1
ATOM 686 C CA . GLU A 1 86 ? 9.896 -11.142 -6.941 1.00 97.69 86 GLU A CA 1
ATOM 687 C C . GLU A 1 86 ? 9.073 -9.944 -6.464 1.00 97.69 86 GLU A C 1
ATOM 689 O O . GLU A 1 86 ? 8.376 -9.287 -7.247 1.00 97.69 86 GLU A O 1
ATOM 694 N N . ILE A 1 87 ? 9.130 -9.681 -5.161 1.00 98.38 87 ILE A N 1
ATOM 695 C CA . ILE A 1 87 ? 8.347 -8.643 -4.491 1.00 98.38 87 ILE A CA 1
ATOM 696 C C . ILE A 1 87 ? 9.317 -7.613 -3.930 1.00 98.38 87 ILE A C 1
ATOM 698 O O . ILE A 1 87 ? 10.293 -7.977 -3.283 1.00 98.38 87 ILE A O 1
ATOM 702 N N . VAL A 1 88 ? 9.022 -6.330 -4.128 1.00 98.62 88 VAL A N 1
ATOM 703 C CA . VAL A 1 88 ? 9.840 -5.231 -3.597 1.00 98.62 88 VAL A CA 1
ATOM 704 C C . VAL A 1 88 ? 8.978 -4.180 -2.902 1.00 98.62 88 VAL A C 1
ATOM 706 O O . VAL A 1 88 ? 7.815 -3.973 -3.259 1.00 98.62 88 VAL A O 1
ATOM 709 N N . VAL A 1 89 ? 9.553 -3.481 -1.922 1.00 98.62 89 VAL A N 1
ATOM 710 C CA . VAL A 1 89 ? 8.956 -2.287 -1.307 1.00 98.62 89 VAL A CA 1
ATOM 711 C C . VAL A 1 89 ? 9.588 -1.048 -1.926 1.00 98.62 89 VAL A C 1
ATOM 713 O O . VAL A 1 89 ? 10.752 -0.752 -1.668 1.00 98.62 89 VAL A O 1
ATOM 716 N N . LEU A 1 90 ? 8.815 -0.303 -2.717 1.00 98.62 90 LEU A N 1
ATOM 717 C CA . LEU A 1 90 ? 9.275 0.941 -3.335 1.00 98.62 90 LEU A CA 1
ATOM 718 C C . LEU A 1 90 ? 9.099 2.108 -2.358 1.00 98.62 90 LEU A C 1
ATOM 720 O O . LEU A 1 90 ? 7.971 2.464 -2.012 1.00 98.62 90 LEU A O 1
ATOM 724 N N . THR A 1 91 ? 10.202 2.720 -1.934 1.00 98.25 91 THR A N 1
ATOM 725 C CA . THR A 1 91 ? 10.238 3.814 -0.955 1.00 98.25 91 THR A CA 1
ATOM 726 C C . THR A 1 91 ? 10.715 5.129 -1.587 1.00 98.25 91 THR A C 1
ATOM 728 O O . THR A 1 91 ? 11.563 5.107 -2.475 1.00 98.25 91 THR A O 1
ATOM 731 N N . PRO A 1 92 ? 10.229 6.299 -1.124 1.00 97.00 92 PRO A N 1
ATOM 732 C CA . PRO A 1 92 ? 10.762 7.604 -1.532 1.00 97.00 92 PRO A CA 1
ATOM 733 C C . PRO A 1 92 ? 12.112 7.951 -0.869 1.00 97.00 92 PRO A C 1
ATOM 735 O O . PRO A 1 92 ? 12.622 9.052 -1.065 1.00 97.00 92 PRO 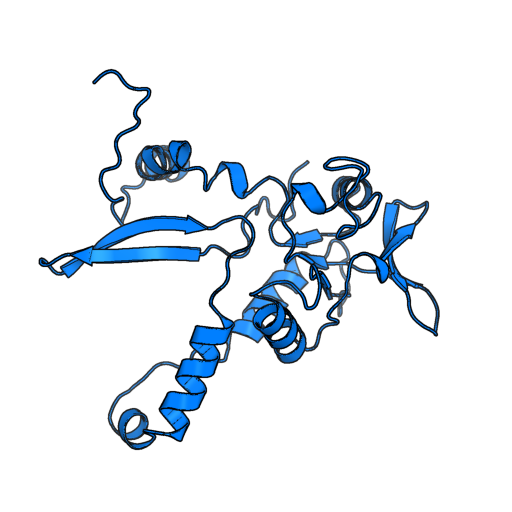A O 1
ATOM 738 N N . GLY A 1 93 ? 12.663 7.051 -0.047 1.00 95.88 93 GLY A N 1
ATOM 739 C CA . GLY A 1 93 ? 13.973 7.201 0.586 1.00 95.88 93 GLY A CA 1
ATOM 740 C C . GLY A 1 93 ? 13.954 7.816 1.990 1.00 95.88 93 GLY A C 1
ATOM 741 O O . GLY A 1 93 ? 12.906 8.108 2.574 1.00 95.88 93 GLY A O 1
ATOM 742 N N . ILE A 1 94 ? 15.153 7.993 2.550 1.00 95.88 94 ILE A N 1
ATOM 743 C CA . ILE A 1 94 ? 15.400 8.286 3.978 1.00 95.88 94 ILE A CA 1
ATOM 744 C C . ILE A 1 94 ? 14.808 9.603 4.498 1.00 95.88 94 ILE A C 1
ATOM 746 O O . ILE A 1 94 ? 14.674 9.784 5.706 1.00 95.88 94 ILE A O 1
ATOM 750 N N . TYR A 1 95 ? 14.473 10.536 3.607 1.00 93.12 95 TYR A N 1
ATOM 751 C CA . TYR A 1 95 ? 13.922 11.842 3.978 1.00 93.12 95 TYR A CA 1
ATOM 752 C C . TYR A 1 95 ? 12.401 11.822 4.183 1.00 93.12 95 TYR A C 1
ATOM 754 O O . TYR A 1 95 ? 11.815 12.844 4.537 1.00 93.12 95 TYR A O 1
ATOM 762 N N . ASN A 1 96 ? 11.754 10.673 3.986 1.00 93.75 96 ASN A N 1
ATOM 763 C CA . ASN A 1 96 ? 10.343 10.490 4.291 1.00 93.75 96 ASN A CA 1
ATOM 764 C C . ASN A 1 96 ? 10.139 10.098 5.763 1.00 93.75 96 ASN A C 1
ATOM 766 O O . ASN A 1 96 ? 10.836 9.234 6.293 1.00 93.75 96 ASN A O 1
ATOM 770 N N . SER A 1 97 ? 9.149 10.701 6.423 1.00 90.00 97 SER A N 1
ATOM 771 C CA . SER A 1 97 ? 8.852 10.458 7.843 1.00 90.00 97 SER A CA 1
ATOM 772 C C . SER A 1 97 ? 8.483 9.005 8.158 1.00 90.00 97 SER A C 1
ATOM 774 O O . SER A 1 97 ? 8.758 8.539 9.262 1.00 90.00 97 SER A O 1
ATOM 776 N N . ALA A 1 98 ? 7.903 8.279 7.201 1.00 93.50 98 ALA A N 1
ATOM 777 C CA . ALA A 1 98 ? 7.519 6.879 7.336 1.00 93.50 98 ALA A CA 1
ATOM 778 C C . ALA A 1 98 ? 8.606 5.898 6.854 1.00 93.50 98 ALA A C 1
ATOM 780 O O . ALA A 1 98 ? 8.379 4.690 6.869 1.00 93.50 98 ALA A O 1
ATOM 781 N N . TYR A 1 99 ? 9.809 6.367 6.483 1.00 95.12 99 TYR A N 1
ATOM 782 C CA . TYR A 1 99 ? 10.880 5.500 5.970 1.00 95.12 99 TYR A CA 1
ATOM 783 C C . TYR A 1 99 ? 11.215 4.330 6.908 1.00 95.12 99 TYR A C 1
ATOM 785 O O . TYR A 1 99 ? 11.431 3.209 6.446 1.00 95.12 99 TYR A O 1
ATOM 793 N N . PHE A 1 100 ? 11.198 4.567 8.226 1.00 94.31 100 PHE A N 1
ATOM 794 C CA . PHE A 1 100 ? 11.371 3.507 9.223 1.00 94.31 100 PHE A CA 1
ATOM 795 C C . PHE A 1 100 ? 10.364 2.369 9.029 1.00 94.31 100 PHE A C 1
ATOM 797 O O . PHE A 1 100 ? 10.754 1.207 9.036 1.00 94.31 100 PHE A O 1
ATOM 804 N N . GLU A 1 101 ? 9.088 2.691 8.812 1.00 95.25 101 GLU A N 1
ATOM 805 C CA . GLU A 1 101 ? 8.049 1.688 8.588 1.00 95.25 101 GLU A CA 1
ATOM 806 C C . GLU A 1 101 ? 8.285 0.915 7.288 1.00 95.25 101 GLU A C 1
ATOM 808 O O . GLU A 1 101 ? 8.077 -0.296 7.249 1.00 95.25 101 GLU A O 1
ATOM 813 N N . HIS A 1 102 ? 8.737 1.591 6.229 1.00 97.25 102 HIS A N 1
ATOM 814 C CA . HIS A 1 102 ? 9.000 0.953 4.938 1.00 97.25 102 HIS A CA 1
ATOM 815 C C . HIS A 1 102 ? 10.113 -0.088 5.080 1.00 97.25 102 HIS A C 1
ATOM 817 O O . HIS A 1 102 ? 9.933 -1.244 4.698 1.00 97.25 102 HIS A O 1
ATOM 823 N N . ALA A 1 103 ? 11.228 0.313 5.696 1.00 96.94 103 ALA A N 1
ATOM 824 C CA . ALA A 1 103 ? 12.361 -0.562 5.962 1.00 96.94 103 ALA A CA 1
ATOM 825 C C . ALA A 1 103 ? 11.997 -1.699 6.924 1.00 96.94 103 ALA A C 1
ATOM 827 O O . ALA A 1 103 ? 12.357 -2.848 6.681 1.00 96.94 103 ALA A O 1
ATOM 828 N N . PHE A 1 104 ? 11.236 -1.398 7.979 1.00 96.06 104 PHE A N 1
ATOM 829 C CA . PHE A 1 104 ? 10.759 -2.393 8.932 1.00 96.06 104 PHE A CA 1
ATOM 830 C C . PHE A 1 104 ? 9.896 -3.457 8.247 1.00 96.06 104 PHE A C 1
ATOM 832 O O . PHE A 1 104 ? 10.153 -4.647 8.410 1.00 96.06 104 PHE A O 1
ATOM 839 N N . LEU A 1 105 ? 8.898 -3.057 7.453 1.00 96.62 105 LEU A N 1
ATOM 840 C CA . LEU A 1 105 ? 8.021 -4.006 6.765 1.00 96.62 105 LEU A CA 1
ATOM 841 C C . LEU A 1 105 ? 8.777 -4.811 5.707 1.00 96.62 105 LEU A C 1
ATOM 843 O O . LEU A 1 105 ? 8.581 -6.021 5.647 1.00 96.62 105 LEU A O 1
ATOM 847 N N . ALA A 1 106 ? 9.660 -4.182 4.925 1.00 97.62 106 ALA A N 1
ATOM 848 C CA . ALA A 1 106 ? 10.508 -4.892 3.967 1.00 97.62 106 ALA A CA 1
ATOM 849 C C . ALA A 1 106 ? 11.352 -5.970 4.670 1.00 97.62 106 ALA A C 1
ATOM 851 O O . ALA A 1 106 ? 11.331 -7.136 4.278 1.00 97.62 106 ALA A O 1
ATOM 852 N N . GLN A 1 107 ? 11.989 -5.612 5.791 1.00 97.12 107 GLN A N 1
ATOM 853 C CA . GLN A 1 107 ? 12.776 -6.538 6.601 1.00 97.12 107 GLN A CA 1
ATOM 854 C C . GLN A 1 107 ? 11.928 -7.675 7.193 1.00 97.12 107 GLN A C 1
ATOM 856 O O . GLN A 1 107 ? 12.350 -8.828 7.145 1.00 97.12 107 GLN A O 1
ATOM 861 N N . GLN A 1 108 ? 10.753 -7.378 7.760 1.00 96.06 108 GLN A N 1
ATOM 862 C CA . GLN A 1 108 ? 9.877 -8.398 8.355 1.00 96.06 108 GLN A CA 1
ATOM 863 C C . GLN A 1 108 ? 9.283 -9.347 7.306 1.00 96.06 108 GLN A C 1
ATOM 865 O O . GLN A 1 108 ? 9.074 -10.522 7.597 1.00 96.06 108 GLN A O 1
ATOM 870 N N . MET A 1 109 ? 9.021 -8.850 6.096 1.00 97.00 109 MET A N 1
ATOM 871 C CA . MET A 1 109 ? 8.579 -9.668 4.964 1.00 97.00 109 MET A CA 1
ATOM 872 C C . MET A 1 109 ? 9.733 -10.427 4.295 1.00 97.00 109 MET A C 1
ATOM 874 O O . MET A 1 109 ? 9.485 -11.397 3.588 1.00 97.00 109 MET A O 1
ATOM 878 N N . GLY A 1 110 ? 10.984 -10.013 4.514 1.00 97.06 110 GLY A N 1
ATOM 879 C CA . GLY A 1 110 ? 12.148 -10.597 3.848 1.00 97.06 110 GLY A CA 1
ATOM 880 C C . GLY A 1 110 ? 12.216 -10.258 2.357 1.00 97.06 110 GLY A C 1
ATOM 881 O O . GLY A 1 110 ? 12.616 -11.106 1.566 1.00 97.06 110 GLY A O 1
ATOM 882 N N . VAL A 1 111 ? 11.797 -9.046 1.987 1.00 97.88 111 VAL A N 1
ATOM 883 C CA . VAL A 1 111 ? 11.809 -8.530 0.609 1.00 97.88 111 VAL A CA 1
ATOM 884 C C . VAL A 1 111 ? 12.728 -7.317 0.495 1.00 97.88 111 VAL A C 1
ATOM 886 O O . VAL A 1 111 ? 13.024 -6.658 1.495 1.00 97.88 111 VAL A O 1
ATOM 889 N N . GLU A 1 112 ? 13.150 -6.992 -0.724 1.00 97.62 112 GLU A N 1
ATOM 890 C CA . GLU A 1 112 ? 14.044 -5.860 -0.963 1.00 97.62 112 GLU A CA 1
ATOM 891 C C . GLU A 1 112 ? 13.332 -4.512 -0.770 1.00 97.62 112 GLU A C 1
ATOM 893 O O . GLU A 1 112 ? 12.191 -4.303 -1.198 1.00 97.62 112 GLU A O 1
ATOM 898 N N . LEU A 1 113 ? 14.032 -3.575 -0.127 1.00 98.50 113 LEU A N 1
ATOM 899 C CA . LEU A 1 113 ? 13.642 -2.170 -0.039 1.00 98.50 113 LEU A CA 1
ATOM 900 C C . LEU A 1 113 ? 14.380 -1.406 -1.139 1.00 98.50 113 LEU A C 1
ATOM 902 O O . LEU A 1 113 ? 15.605 -1.328 -1.107 1.00 98.50 113 LEU A O 1
ATOM 906 N N . VAL A 1 114 ? 13.638 -0.828 -2.079 1.00 98.44 114 VAL A N 1
ATOM 907 C CA . VAL A 1 114 ? 14.198 -0.196 -3.281 1.00 98.44 114 VAL A CA 1
ATOM 908 C C . VAL A 1 114 ? 13.716 1.242 -3.432 1.00 98.44 114 VAL A C 1
ATOM 910 O O . VAL A 1 114 ? 12.577 1.570 -3.092 1.00 98.44 114 VAL A O 1
ATOM 913 N N . GLU A 1 115 ? 14.563 2.107 -3.975 1.00 98.44 115 GLU A N 1
ATOM 914 C CA . GLU A 1 115 ? 14.176 3.434 -4.452 1.00 98.44 115 GLU A CA 1
ATOM 915 C C . GLU A 1 115 ? 13.917 3.402 -5.968 1.00 98.44 115 GLU A C 1
ATOM 917 O O . GLU A 1 115 ? 14.307 2.466 -6.670 1.00 98.44 115 GLU A O 1
ATOM 922 N N . GLY A 1 116 ? 13.270 4.437 -6.518 1.00 97.62 116 GLY A N 1
ATOM 923 C CA . GLY A 1 116 ? 12.969 4.492 -7.957 1.00 97.62 116 GLY A CA 1
ATOM 924 C C . GLY A 1 116 ? 14.212 4.349 -8.846 1.00 97.62 116 GLY A C 1
ATOM 925 O O . GLY A 1 116 ? 14.152 3.742 -9.913 1.00 97.62 116 GLY A O 1
ATOM 926 N N . ALA A 1 117 ? 15.368 4.829 -8.375 1.00 96.88 117 ALA A N 1
ATOM 927 C CA . ALA A 1 117 ? 16.643 4.718 -9.080 1.00 96.88 117 ALA A CA 1
ATOM 928 C C . ALA A 1 117 ? 17.188 3.279 -9.173 1.00 96.88 117 ALA A C 1
ATOM 930 O O . ALA A 1 117 ? 17.985 3.001 -10.077 1.00 96.88 117 ALA A O 1
ATOM 931 N N . ASP A 1 118 ? 16.760 2.371 -8.296 1.00 98.12 118 ASP A N 1
ATOM 932 C CA . ASP A 1 118 ? 17.166 0.960 -8.304 1.00 98.12 118 ASP A CA 1
ATOM 933 C C . ASP A 1 118 ? 16.371 0.141 -9.326 1.00 98.12 118 ASP A C 1
ATOM 935 O O . ASP A 1 118 ? 16.805 -0.935 -9.742 1.00 98.12 118 ASP A O 1
ATOM 939 N N . LEU A 1 119 ? 15.235 0.674 -9.779 1.00 98.50 119 LEU A N 1
ATOM 940 C CA . LEU A 1 119 ? 14.354 0.044 -10.747 1.00 98.50 119 LEU A CA 1
ATOM 941 C C . LEU A 1 119 ? 14.511 0.663 -12.143 1.00 98.50 119 LEU A C 1
ATOM 943 O O . LEU A 1 119 ? 14.988 1.787 -12.325 1.00 98.50 119 LEU A O 1
ATOM 947 N N . PHE A 1 120 ? 14.111 -0.086 -13.164 1.00 98.62 120 PHE A N 1
ATOM 948 C CA . PHE A 1 120 ? 13.886 0.436 -14.510 1.00 98.62 120 PHE A CA 1
ATOM 949 C C . PHE A 1 120 ? 12.860 -0.420 -15.255 1.00 98.62 120 PHE A C 1
ATOM 951 O O . PHE A 1 120 ? 12.650 -1.586 -14.919 1.00 98.62 120 PHE A O 1
ATOM 958 N N . VAL A 1 121 ? 12.228 0.157 -16.275 1.00 98.69 121 VAL A N 1
ATOM 959 C CA . VAL A 1 121 ? 11.319 -0.562 -17.177 1.00 98.69 121 VAL A CA 1
ATOM 960 C C . VAL A 1 121 ? 12.069 -0.875 -18.470 1.00 98.69 121 VAL A C 1
ATOM 962 O O . VAL A 1 121 ? 12.686 0.016 -19.055 1.00 98.69 121 VAL A O 1
ATOM 965 N N . GLY A 1 122 ? 12.069 -2.143 -18.879 1.00 97.94 122 GLY A N 1
ATOM 966 C CA . GLY A 1 122 ? 12.695 -2.600 -20.121 1.00 97.94 122 GLY A CA 1
ATOM 967 C C . GLY A 1 122 ? 11.852 -2.305 -21.366 1.00 97.94 122 GLY A C 1
ATOM 968 O O . GLY A 1 122 ? 10.690 -1.912 -21.272 1.00 97.94 122 GLY A O 1
ATOM 969 N N . ASP A 1 123 ? 12.426 -2.552 -22.547 1.00 96.56 123 ASP A N 1
ATOM 970 C CA . ASP A 1 123 ? 11.733 -2.396 -23.841 1.00 96.56 123 ASP A CA 1
ATOM 971 C C . ASP A 1 123 ? 10.538 -3.358 -24.011 1.00 96.56 123 ASP A C 1
ATOM 973 O O . ASP A 1 123 ? 9.707 -3.181 -24.899 1.00 96.56 123 ASP A O 1
ATOM 977 N N . ASP A 1 124 ? 10.451 -4.391 -23.172 1.00 97.31 124 ASP A N 1
ATOM 978 C CA . ASP A 1 124 ? 9.359 -5.361 -23.109 1.00 97.31 124 ASP A CA 1
ATOM 979 C C . ASP A 1 124 ? 8.242 -4.962 -22.123 1.00 97.31 124 ASP A C 1
ATOM 981 O O . ASP A 1 124 ? 7.372 -5.778 -21.810 1.00 97.31 124 ASP A O 1
ATOM 985 N N . ASP A 1 125 ? 8.272 -3.719 -21.625 1.00 97.81 125 ASP A N 1
ATOM 986 C CA . ASP A 1 125 ? 7.383 -3.186 -20.589 1.00 97.81 125 ASP A CA 1
ATOM 987 C C . ASP A 1 125 ? 7.377 -4.052 -19.308 1.00 97.81 125 ASP A C 1
ATOM 989 O O . ASP A 1 125 ? 6.369 -4.132 -18.603 1.00 97.81 125 ASP A O 1
ATOM 993 N N . CYS A 1 126 ? 8.486 -4.726 -18.985 1.00 98.25 126 CYS A N 1
ATOM 994 C CA . CYS A 1 126 ? 8.688 -5.392 -17.696 1.00 98.25 126 CYS A CA 1
ATOM 995 C C . CYS A 1 126 ? 9.510 -4.511 -16.750 1.00 98.25 126 CYS A C 1
ATOM 997 O O . CYS A 1 126 ? 10.382 -3.760 -17.185 1.00 98.25 126 CYS A O 1
ATOM 999 N N . VAL A 1 127 ? 9.251 -4.615 -15.443 1.00 98.56 127 VAL A N 1
ATOM 1000 C CA . VAL A 1 127 ? 10.023 -3.898 -14.416 1.00 98.56 127 VAL A CA 1
ATOM 1001 C C . VAL A 1 127 ? 11.163 -4.774 -13.917 1.00 98.56 127 VAL A C 1
ATOM 1003 O O . VAL A 1 127 ? 10.973 -5.966 -13.666 1.00 98.56 127 VAL A O 1
ATOM 1006 N N . TYR A 1 128 ? 12.335 -4.174 -13.741 1.00 98.69 128 TYR A N 1
ATOM 1007 C CA . TYR A 1 128 ? 13.539 -4.853 -13.286 1.00 98.69 128 TYR A CA 1
ATOM 1008 C C . TYR A 1 128 ? 14.227 -4.095 -12.158 1.00 98.69 128 TYR A C 1
ATOM 1010 O O . TYR A 1 128 ? 14.335 -2.870 -12.212 1.00 98.69 128 TYR A O 1
ATOM 1018 N N . THR A 1 129 ? 14.770 -4.839 -11.199 1.00 98.12 129 THR A N 1
ATOM 1019 C CA . THR A 1 129 ? 15.729 -4.347 -10.208 1.00 98.12 129 THR A CA 1
ATOM 1020 C C . THR A 1 129 ? 17.142 -4.444 -10.771 1.00 98.12 129 THR A C 1
ATOM 1022 O O . THR A 1 129 ? 17.523 -5.444 -11.389 1.00 98.12 129 THR A O 1
ATOM 1025 N N . LYS A 1 130 ? 17.948 -3.401 -10.567 1.00 97.50 130 LYS A N 1
ATOM 1026 C CA . LYS A 1 130 ? 19.368 -3.381 -10.931 1.00 97.50 130 LYS A CA 1
ATOM 1027 C C . LYS A 1 130 ? 20.165 -4.162 -9.889 1.00 97.50 130 LYS A C 1
ATOM 1029 O O . LYS A 1 130 ? 20.307 -3.712 -8.758 1.00 97.50 130 LYS A O 1
ATOM 1034 N N . THR A 1 131 ? 20.747 -5.292 -10.282 1.00 95.06 131 THR A N 1
ATOM 1035 C CA . THR A 1 131 ? 21.665 -6.054 -9.420 1.00 95.06 131 THR A CA 1
ATOM 1036 C C . THR A 1 131 ? 23.049 -6.171 -10.057 1.00 95.06 131 THR A C 1
ATOM 1038 O O . THR A 1 131 ? 23.231 -5.955 -11.259 1.00 95.06 131 THR A O 1
ATOM 1041 N N . ILE A 1 132 ? 24.043 -6.565 -9.260 1.00 94.81 132 ILE A N 1
ATOM 1042 C CA . ILE A 1 132 ? 25.398 -6.853 -9.755 1.00 94.81 132 ILE A CA 1
ATOM 1043 C C . ILE A 1 132 ? 25.474 -8.117 -10.627 1.00 94.81 132 ILE A C 1
ATOM 1045 O O . ILE A 1 132 ? 26.444 -8.286 -11.363 1.00 94.81 132 ILE A O 1
ATOM 1049 N N . TYR A 1 133 ? 24.472 -8.997 -10.553 1.00 94.81 133 TYR A N 1
ATOM 1050 C CA . TYR A 1 133 ? 24.393 -10.233 -11.338 1.00 94.81 133 TYR A CA 1
ATOM 1051 C C . TYR A 1 133 ? 23.596 -10.060 -12.636 1.00 94.81 133 TYR A C 1
ATOM 1053 O O . TYR A 1 133 ? 23.550 -10.973 -13.460 1.00 94.81 133 TYR A O 1
ATOM 1061 N N . GLY A 1 134 ? 23.017 -8.876 -12.841 1.00 95.69 134 GLY A N 1
ATOM 1062 C CA . GLY A 1 134 ? 22.145 -8.557 -13.962 1.00 95.69 134 GLY A CA 1
ATOM 1063 C C . GLY A 1 134 ? 20.762 -8.093 -13.500 1.00 95.69 134 GLY A C 1
ATOM 1064 O O . GLY A 1 134 ? 20.476 -8.057 -12.305 1.00 95.69 134 GLY A O 1
ATOM 1065 N N . PRO A 1 135 ? 19.900 -7.684 -14.436 1.00 97.31 135 PRO A N 1
ATOM 1066 C CA . PRO A 1 135 ? 18.554 -7.250 -14.100 1.00 97.31 135 PRO A CA 1
ATOM 1067 C C . PRO A 1 135 ? 17.687 -8.427 -13.644 1.00 97.31 135 PRO A C 1
ATOM 1069 O O . PRO A 1 135 ? 17.601 -9.445 -14.333 1.00 97.31 135 PRO A O 1
ATOM 1072 N N . GLU A 1 136 ? 17.006 -8.263 -12.513 1.00 97.31 136 GLU A N 1
ATOM 1073 C CA . GLU A 1 136 ? 16.058 -9.246 -11.978 1.00 97.31 136 GLU A CA 1
ATOM 1074 C C . GLU A 1 136 ? 14.633 -8.717 -12.125 1.00 97.31 136 GLU A C 1
ATOM 1076 O O . GLU A 1 136 ? 14.350 -7.572 -11.782 1.00 97.31 136 GLU A O 1
ATOM 1081 N N . ARG A 1 137 ? 13.740 -9.517 -12.718 1.00 97.88 137 ARG A N 1
ATOM 1082 C CA . ARG A 1 137 ? 12.377 -9.076 -13.044 1.00 97.88 137 ARG A CA 1
ATOM 1083 C C . ARG A 1 137 ? 11.510 -9.044 -11.790 1.00 97.88 137 ARG A C 1
ATOM 1085 O O . ARG A 1 137 ? 11.316 -10.093 -11.183 1.00 97.88 137 ARG A O 1
ATOM 1092 N N . VAL A 1 138 ? 10.906 -7.888 -11.526 1.00 98.44 138 VAL A N 1
ATOM 1093 C CA . VAL A 1 138 ? 9.958 -7.647 -10.431 1.00 98.44 138 VAL A CA 1
ATOM 1094 C C . VAL A 1 138 ? 8.536 -8.016 -10.853 1.00 98.44 138 VAL A C 1
ATOM 1096 O O . VAL A 1 138 ? 8.089 -7.658 -11.945 1.00 98.44 138 VAL A O 1
ATOM 1099 N N . ASP A 1 139 ? 7.814 -8.708 -9.974 1.00 98.06 139 ASP A N 1
ATOM 1100 C CA . ASP A 1 139 ? 6.412 -9.092 -10.166 1.00 98.06 139 ASP A CA 1
ATOM 1101 C C . ASP A 1 139 ? 5.440 -8.164 -9.465 1.00 98.06 139 ASP A C 1
ATOM 1103 O O . ASP A 1 139 ? 4.387 -7.838 -10.015 1.00 98.06 139 ASP A O 1
ATOM 1107 N N . VAL A 1 140 ? 5.770 -7.777 -8.234 1.00 98.38 140 VAL A N 1
ATOM 1108 C CA . VAL A 1 140 ? 4.871 -7.026 -7.361 1.00 98.38 140 VAL A CA 1
ATOM 1109 C C . VAL A 1 140 ? 5.651 -5.930 -6.663 1.00 98.38 140 VAL A C 1
ATOM 1111 O O . VAL A 1 140 ? 6.688 -6.171 -6.049 1.00 98.38 140 VAL A O 1
ATOM 1114 N N . ILE A 1 141 ? 5.123 -4.715 -6.726 1.00 98.56 141 ILE A N 1
ATOM 1115 C CA . ILE A 1 141 ? 5.679 -3.566 -6.024 1.00 98.56 141 ILE A CA 1
ATOM 1116 C C . ILE A 1 141 ? 4.680 -3.143 -4.958 1.00 98.56 141 ILE A C 1
ATOM 1118 O O . ILE A 1 141 ? 3.590 -2.650 -5.266 1.00 98.56 141 ILE A O 1
ATOM 1122 N N . TYR A 1 142 ? 5.073 -3.294 -3.695 1.00 98.44 142 TYR A N 1
ATOM 1123 C CA . TYR A 1 142 ? 4.406 -2.612 -2.597 1.00 98.44 142 TYR A CA 1
ATOM 1124 C C . TYR A 1 142 ? 4.893 -1.161 -2.569 1.00 98.44 142 TYR A C 1
ATOM 1126 O O . TYR A 1 142 ? 5.981 -0.855 -2.076 1.00 98.44 142 TYR A O 1
ATOM 1134 N N . ARG A 1 143 ? 4.116 -0.257 -3.170 1.00 97.06 143 ARG A N 1
ATOM 1135 C CA . ARG A 1 143 ? 4.501 1.147 -3.307 1.00 97.06 143 ARG A CA 1
ATOM 1136 C C . ARG A 1 143 ? 4.218 1.915 -2.021 1.00 97.06 143 ARG A C 1
ATOM 1138 O O . ARG A 1 143 ? 3.110 1.907 -1.491 1.00 97.06 143 ARG A O 1
ATOM 1145 N N . ARG A 1 144 ? 5.220 2.658 -1.561 1.00 97.44 144 ARG A N 1
ATOM 1146 C CA . ARG A 1 144 ? 5.120 3.627 -0.462 1.00 97.44 144 ARG A CA 1
ATOM 1147 C C . ARG A 1 144 ? 5.294 5.069 -0.946 1.00 97.44 144 ARG A C 1
ATOM 1149 O O . ARG A 1 144 ? 5.735 5.942 -0.203 1.00 97.44 144 ARG A O 1
ATOM 1156 N N . ILE A 1 145 ? 4.951 5.298 -2.212 1.00 96.25 145 ILE A N 1
ATOM 1157 C CA . ILE A 1 145 ? 5.025 6.575 -2.926 1.00 96.25 145 ILE A CA 1
ATOM 1158 C C . ILE A 1 145 ? 3.623 6.908 -3.448 1.00 96.25 145 ILE A C 1
ATOM 1160 O O . ILE A 1 145 ? 2.908 6.011 -3.903 1.00 96.25 145 ILE A O 1
ATOM 1164 N N . ASP A 1 146 ? 3.232 8.181 -3.368 1.00 94.69 146 ASP A N 1
ATOM 1165 C CA . ASP A 1 146 ? 1.972 8.690 -3.924 1.00 94.69 146 ASP A CA 1
ATOM 1166 C C . ASP A 1 146 ? 1.928 8.548 -5.459 1.00 94.69 146 ASP A C 1
ATOM 1168 O O . ASP A 1 146 ? 2.964 8.607 -6.126 1.00 94.69 146 ASP A O 1
ATOM 1172 N N . ASP A 1 147 ? 0.726 8.376 -6.018 1.00 95.06 147 ASP A N 1
ATOM 1173 C CA . ASP A 1 147 ? 0.509 8.171 -7.457 1.00 95.06 147 ASP A CA 1
ATOM 1174 C C . ASP A 1 147 ? 1.198 9.254 -8.294 1.00 95.06 147 ASP A C 1
ATOM 1176 O O . ASP A 1 147 ? 1.865 8.948 -9.281 1.00 95.06 147 ASP A O 1
ATOM 1180 N N . MET A 1 148 ? 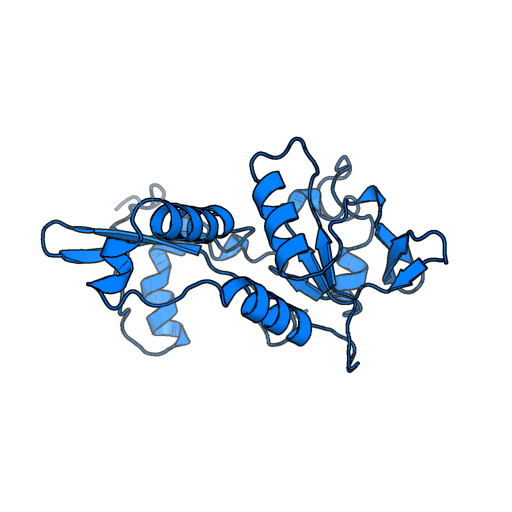1.121 10.514 -7.856 1.00 95.94 148 MET A N 1
ATOM 1181 C CA . MET A 1 148 ? 1.636 11.653 -8.612 1.00 95.94 148 MET A CA 1
ATOM 1182 C C . MET A 1 148 ? 3.158 11.633 -8.818 1.00 95.94 148 MET A C 1
ATOM 1184 O O . MET A 1 148 ? 3.670 12.289 -9.727 1.00 95.94 148 MET A O 1
ATOM 1188 N N . PHE A 1 149 ? 3.884 10.870 -8.001 1.00 97.31 149 PHE A N 1
ATOM 1189 C CA . PHE A 1 149 ? 5.339 10.744 -8.069 1.00 97.31 149 PHE A CA 1
ATOM 1190 C C . PHE A 1 149 ? 5.800 9.395 -8.630 1.00 97.31 149 PHE A C 1
ATOM 1192 O O . PHE A 1 149 ? 7.005 9.197 -8.764 1.00 97.31 149 PHE A O 1
ATOM 1199 N N . LEU A 1 150 ? 4.877 8.487 -8.962 1.00 96.81 150 LEU A N 1
ATOM 1200 C CA . LEU A 1 150 ? 5.164 7.086 -9.270 1.00 96.81 150 LEU A CA 1
ATOM 1201 C C . LEU A 1 150 ? 5.805 6.863 -10.649 1.00 96.81 150 LEU A C 1
ATOM 1203 O O . LEU A 1 150 ? 6.655 5.986 -10.793 1.00 96.81 150 LEU A O 1
ATOM 1207 N N . ASP A 1 151 ? 5.416 7.654 -11.649 1.00 98.12 151 ASP A N 1
ATOM 1208 C CA . ASP A 1 151 ? 5.926 7.560 -13.022 1.00 98.12 151 ASP A CA 1
ATOM 1209 C C . ASP A 1 151 ? 5.978 8.957 -13.669 1.00 98.12 151 ASP A C 1
ATOM 1211 O O . ASP A 1 151 ? 4.919 9.541 -13.942 1.00 98.12 151 ASP A O 1
ATOM 1215 N N . PRO A 1 152 ? 7.176 9.517 -13.924 1.00 97.50 152 PRO A N 1
ATOM 1216 C CA . PRO A 1 152 ? 7.313 10.844 -14.519 1.00 97.50 152 PRO A CA 1
ATOM 1217 C C . PRO A 1 152 ? 6.827 10.931 -15.972 1.00 97.50 152 PRO A C 1
ATOM 1219 O O . PRO A 1 152 ? 6.604 12.029 -16.474 1.00 97.50 152 PRO A O 1
ATOM 1222 N N . GLU A 1 153 ? 6.622 9.812 -16.668 1.00 97.25 153 GLU A N 1
ATOM 1223 C CA . GLU A 1 153 ? 6.058 9.848 -18.020 1.00 97.25 153 GLU A CA 1
ATOM 1224 C C . GLU A 1 153 ? 4.543 10.095 -18.040 1.00 97.25 153 GLU A C 1
ATOM 1226 O O . GLU A 1 153 ? 3.994 10.491 -19.070 1.00 97.25 153 GLU A O 1
ATOM 1231 N N . VAL A 1 154 ? 3.860 9.833 -16.920 1.00 97.25 154 VAL A N 1
ATOM 1232 C CA . VAL A 1 154 ? 2.395 9.912 -16.814 1.00 97.25 154 VAL A CA 1
ATOM 1233 C C . VAL A 1 154 ? 1.947 11.017 -15.864 1.00 97.25 154 VAL A C 1
ATOM 1235 O O . VAL A 1 154 ? 0.957 11.692 -16.149 1.00 97.25 154 VAL A O 1
ATOM 1238 N N . PHE A 1 155 ? 2.651 11.200 -14.746 1.00 96.88 155 PHE A N 1
ATOM 1239 C CA . PHE A 1 155 ? 2.260 12.119 -13.680 1.00 96.88 155 PHE A CA 1
ATOM 1240 C C . PHE A 1 155 ? 3.174 13.351 -13.632 1.00 96.88 155 PHE A C 1
ATOM 1242 O O . PHE A 1 155 ? 3.213 14.119 -14.591 1.00 96.88 155 PHE A O 1
ATOM 1249 N N . HIS A 1 156 ? 3.881 13.595 -12.520 1.00 97.31 156 HIS A N 1
ATOM 1250 C CA . HIS A 1 156 ? 4.805 14.721 -12.421 1.00 97.31 156 HIS A CA 1
ATOM 1251 C C . HIS A 1 156 ? 6.116 14.435 -13.170 1.00 97.31 156 HIS A C 1
ATOM 1253 O O . HIS A 1 156 ? 6.902 13.609 -12.701 1.00 97.31 156 HIS A O 1
ATOM 1259 N N . PRO A 1 157 ? 6.423 15.163 -14.263 1.00 96.88 157 PRO A N 1
ATOM 1260 C CA . PRO A 1 157 ? 7.603 14.897 -15.090 1.00 96.88 157 PRO A CA 1
ATOM 1261 C C . PRO A 1 157 ? 8.931 15.189 -14.387 1.00 96.88 157 PRO A C 1
ATOM 1263 O O . PRO A 1 157 ? 9.968 14.675 -14.790 1.00 96.88 157 PRO A O 1
ATOM 1266 N N . GLU A 1 158 ? 8.905 15.999 -13.327 1.00 96.62 158 GLU A N 1
ATOM 1267 C CA . GLU A 1 158 ? 10.075 16.309 -12.498 1.00 96.62 158 GLU A CA 1
ATOM 1268 C C . GLU A 1 158 ? 10.244 15.337 -11.317 1.00 96.62 158 GLU A C 1
ATOM 1270 O O . GLU A 1 158 ? 11.150 15.513 -10.502 1.00 96.62 158 GLU A O 1
ATOM 1275 N N . SER A 1 159 ? 9.382 14.317 -11.186 1.00 96.19 159 SER A N 1
ATOM 1276 C CA . SER A 1 159 ? 9.526 13.318 -10.124 1.00 96.19 159 SER A CA 1
ATOM 1277 C C . SER A 1 159 ? 10.829 12.537 -10.286 1.00 96.19 159 SER A C 1
ATOM 1279 O O . SER A 1 159 ? 11.084 11.927 -11.322 1.00 96.19 159 SER A O 1
ATOM 1281 N N . VAL A 1 160 ? 11.617 12.507 -9.212 1.00 94.69 160 VAL A N 1
ATOM 1282 C CA . VAL A 1 160 ? 12.834 11.687 -9.086 1.00 94.69 160 VAL A CA 1
ATOM 1283 C C . VAL A 1 160 ? 12.622 10.442 -8.220 1.00 94.69 160 VAL A C 1
ATOM 1285 O O . VAL A 1 160 ? 13.558 9.679 -8.009 1.00 94.69 160 VAL A O 1
ATOM 1288 N N . LEU A 1 161 ? 11.411 10.256 -7.684 1.00 97.12 161 LEU A N 1
ATOM 1289 C CA . LEU A 1 161 ? 11.086 9.177 -6.743 1.00 97.12 161 LEU A CA 1
ATOM 1290 C C . LEU A 1 161 ? 10.554 7.922 -7.448 1.00 97.12 161 LEU A C 1
ATOM 1292 O O . LEU A 1 161 ? 10.716 6.812 -6.949 1.00 97.12 161 LEU A O 1
ATOM 1296 N N . GLY A 1 162 ? 9.878 8.118 -8.580 1.00 96.38 162 GLY A N 1
ATOM 1297 C CA . GLY A 1 162 ? 9.221 7.068 -9.348 1.00 96.38 162 GLY A CA 1
ATOM 1298 C C . GLY A 1 162 ? 10.131 6.359 -10.342 1.00 96.38 162 GLY A C 1
ATOM 1299 O O . GLY A 1 162 ? 11.343 6.566 -10.378 1.00 96.38 162 GLY A O 1
ATOM 1300 N N . VAL A 1 163 ? 9.513 5.539 -11.191 1.00 98.25 163 VAL A N 1
ATOM 1301 C CA . VAL A 1 163 ? 10.193 4.760 -12.232 1.00 98.25 163 VAL A CA 1
ATOM 1302 C C . VAL A 1 163 ? 9.567 5.103 -13.589 1.00 98.25 163 VAL A C 1
ATOM 1304 O O . VAL A 1 163 ? 8.384 4.818 -13.788 1.00 98.25 163 VAL A O 1
ATOM 1307 N N . PRO A 1 164 ? 10.318 5.712 -14.528 1.00 98.31 164 PRO A N 1
ATOM 1308 C CA . PRO A 1 164 ? 9.813 6.010 -15.867 1.00 98.31 164 PRO A CA 1
ATOM 1309 C C . PRO A 1 164 ? 9.266 4.761 -16.569 1.00 98.31 164 PRO A C 1
ATOM 1311 O O . PRO A 1 164 ? 9.969 3.755 -16.684 1.00 98.31 164 PRO A O 1
ATOM 1314 N N . GLY A 1 165 ? 8.016 4.822 -17.029 1.00 97.94 165 GLY A N 1
ATOM 1315 C CA . GLY A 1 165 ? 7.351 3.738 -17.757 1.00 97.94 165 GLY A CA 1
ATOM 1316 C C . GLY A 1 165 ? 6.661 2.699 -16.871 1.00 97.94 165 GLY A C 1
ATOM 1317 O O . GLY A 1 165 ? 6.095 1.731 -17.388 1.00 97.94 165 GLY A O 1
ATOM 1318 N N . LEU A 1 166 ? 6.660 2.877 -15.547 1.00 98.19 166 LEU A N 1
ATOM 1319 C CA . LEU A 1 166 ? 6.022 1.951 -14.611 1.00 98.19 166 LEU A CA 1
ATOM 1320 C C . LEU A 1 166 ? 4.524 1.786 -14.883 1.00 98.19 166 LEU A C 1
ATOM 1322 O O . LEU A 1 166 ? 3.990 0.678 -14.807 1.00 98.19 166 LEU A O 1
ATOM 1326 N N . MET A 1 167 ? 3.843 2.863 -15.271 1.00 97.56 167 MET A N 1
ATOM 1327 C CA . MET A 1 167 ? 2.427 2.804 -15.617 1.00 97.56 167 MET A CA 1
ATOM 1328 C C . MET A 1 167 ? 2.181 2.042 -16.920 1.00 97.56 167 MET A C 1
ATOM 1330 O O . MET A 1 167 ? 1.127 1.418 -17.055 1.00 97.56 167 MET A O 1
ATOM 1334 N N . ARG A 1 168 ? 3.135 2.037 -17.865 1.00 97.12 168 ARG A N 1
ATOM 1335 C CA . ARG A 1 168 ? 3.057 1.171 -19.053 1.00 97.12 168 ARG A CA 1
ATOM 1336 C C . ARG A 1 168 ? 3.173 -0.296 -18.659 1.00 97.12 168 ARG A C 1
ATOM 1338 O O . ARG A 1 168 ? 2.316 -1.082 -19.054 1.00 97.12 168 ARG A O 1
ATOM 1345 N N . ALA A 1 169 ? 4.150 -0.639 -17.819 1.00 97.62 169 ALA A N 1
ATOM 1346 C CA . ALA A 1 169 ? 4.349 -2.004 -17.333 1.00 97.62 169 ALA A CA 1
ATOM 1347 C C . ALA A 1 169 ? 3.132 -2.534 -16.558 1.00 97.62 169 ALA A C 1
ATOM 1349 O O . ALA A 1 169 ? 2.662 -3.649 -16.799 1.00 97.62 169 ALA A O 1
ATOM 1350 N N . TRP A 1 170 ? 2.562 -1.708 -15.674 1.00 96.75 170 TRP A N 1
ATOM 1351 C CA . TRP A 1 170 ? 1.329 -2.043 -14.961 1.00 96.75 170 TRP A CA 1
ATOM 1352 C C . TRP A 1 170 ? 0.147 -2.203 -15.929 1.00 96.75 170 TRP A C 1
ATOM 1354 O O . TRP A 1 170 ? -0.601 -3.176 -15.848 1.00 96.75 170 TRP A O 1
ATOM 1364 N N . LYS A 1 171 ? 0.025 -1.312 -16.925 1.00 95.06 171 LYS A N 1
ATOM 1365 C CA . LYS A 1 171 ? -1.009 -1.382 -17.970 1.00 95.06 171 LYS A CA 1
ATOM 1366 C C . LYS A 1 171 ? -0.916 -2.611 -18.861 1.00 95.06 171 LYS A C 1
ATOM 1368 O O . LYS A 1 171 ? -1.957 -3.118 -19.281 1.00 95.06 171 LYS A O 1
ATOM 1373 N N . ALA A 1 172 ? 0.296 -3.075 -19.135 1.00 95.56 172 ALA A N 1
ATOM 1374 C CA . ALA A 1 172 ? 0.557 -4.311 -19.856 1.00 95.56 172 ALA A CA 1
ATOM 1375 C C . ALA A 1 172 ? 0.268 -5.565 -19.008 1.00 95.56 172 ALA A C 1
ATOM 1377 O O . ALA A 1 172 ? 0.233 -6.666 -19.551 1.00 95.56 172 ALA A O 1
ATOM 1378 N N . GLY A 1 173 ? 0.035 -5.416 -17.697 1.00 95.12 173 GLY A N 1
ATOM 1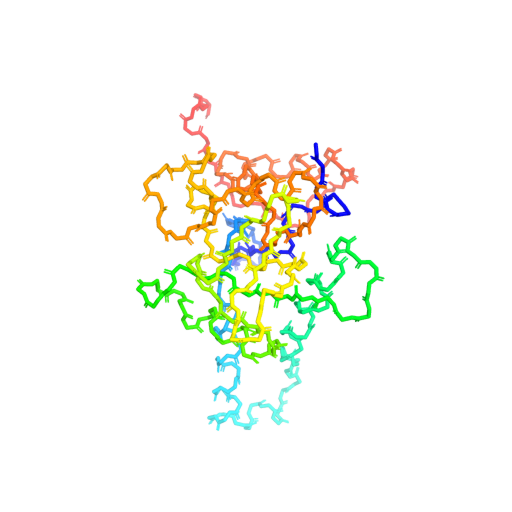379 C CA . GLY A 1 173 ? -0.145 -6.534 -16.771 1.00 95.12 173 GLY A CA 1
ATOM 1380 C C . GLY A 1 173 ? 1.163 -7.259 -16.445 1.00 95.12 173 GLY A C 1
ATOM 1381 O O . GLY A 1 173 ? 1.130 -8.414 -16.036 1.00 95.12 173 GLY A O 1
ATOM 1382 N N . ASN A 1 174 ? 2.312 -6.606 -16.645 1.00 96.62 174 ASN A N 1
ATOM 1383 C CA . ASN A 1 174 ? 3.631 -7.205 -16.437 1.00 96.62 174 ASN A CA 1
ATOM 1384 C C . ASN A 1 174 ? 4.145 -7.090 -14.998 1.00 96.62 174 ASN A C 1
ATOM 1386 O O . ASN A 1 174 ? 5.084 -7.810 -14.654 1.00 96.62 174 ASN A O 1
ATOM 1390 N N . VAL A 1 175 ? 3.537 -6.209 -14.197 1.00 97.38 175 VAL A N 1
ATOM 1391 C CA . VAL A 1 175 ? 3.817 -5.970 -12.774 1.00 97.38 175 VAL A CA 1
ATOM 1392 C C . VAL A 1 175 ? 2.508 -5.635 -12.051 1.00 97.38 175 VAL A C 1
ATOM 1394 O O . VAL A 1 175 ? 1.624 -5.005 -12.635 1.00 97.38 175 VAL A O 1
ATOM 1397 N N . ALA A 1 176 ? 2.377 -6.025 -10.786 1.00 97.19 176 ALA A N 1
ATOM 1398 C CA . ALA A 1 176 ? 1.290 -5.607 -9.907 1.00 97.19 176 ALA A CA 1
ATOM 1399 C C . ALA A 1 176 ? 1.740 -4.486 -8.961 1.00 97.19 176 ALA A C 1
ATOM 1401 O O . ALA A 1 176 ? 2.877 -4.466 -8.492 1.00 97.19 176 ALA A O 1
ATOM 1402 N N . LEU A 1 177 ? 0.831 -3.556 -8.663 1.00 97.44 177 LEU A N 1
ATOM 1403 C CA . LEU A 1 177 ? 1.070 -2.429 -7.764 1.00 97.44 177 LEU A CA 1
ATOM 1404 C C . LEU A 1 177 ? 0.109 -2.507 -6.580 1.00 97.44 177 LEU A C 1
ATOM 1406 O O . LEU A 1 177 ? -1.107 -2.557 -6.776 1.00 97.44 177 LEU A O 1
ATOM 1410 N N . ALA A 1 178 ? 0.656 -2.483 -5.368 1.00 97.06 178 ALA A N 1
ATOM 1411 C CA . ALA A 1 178 ? -0.109 -2.461 -4.129 1.00 97.06 178 ALA A CA 1
ATOM 1412 C C . ALA A 1 178 ? 0.205 -1.177 -3.338 1.00 97.06 178 ALA A C 1
ATOM 1414 O O . ALA A 1 178 ? 1.362 -0.940 -3.010 1.00 97.06 178 ALA A O 1
ATOM 1415 N N . ASN A 1 179 ? -0.759 -0.312 -3.015 1.00 96.56 179 ASN A N 1
ATOM 1416 C CA . ASN A 1 179 ? -2.119 -0.271 -3.565 1.00 96.56 179 ASN A CA 1
ATOM 1417 C C . ASN A 1 179 ? -2.129 0.109 -5.055 1.00 96.56 179 ASN A C 1
ATOM 1419 O O . ASN A 1 179 ? -1.154 0.651 -5.581 1.00 96.56 179 ASN A O 1
ATOM 1423 N N . ALA A 1 180 ? -3.229 -0.186 -5.748 1.00 95.50 180 ALA A N 1
ATOM 1424 C CA . ALA A 1 180 ? -3.345 0.142 -7.161 1.00 95.50 180 ALA A CA 1
ATOM 1425 C C . ALA A 1 180 ? -3.433 1.671 -7.353 1.00 95.50 180 ALA A C 1
ATOM 1427 O O . ALA A 1 180 ? -4.130 2.345 -6.583 1.00 95.50 180 ALA A O 1
ATOM 1428 N N . PRO A 1 181 ? -2.786 2.237 -8.388 1.00 94.50 181 PRO A N 1
ATOM 1429 C CA . PRO A 1 181 ? -2.966 3.640 -8.745 1.00 94.50 181 PRO A CA 1
ATOM 1430 C C . PRO A 1 181 ? -4.443 3.999 -8.957 1.00 94.50 181 PRO A C 1
ATOM 1432 O O . PRO A 1 181 ? -5.199 3.242 -9.572 1.00 94.50 181 PRO A O 1
ATOM 1435 N N . GLY A 1 182 ? -4.856 5.160 -8.448 1.00 91.56 182 GLY A N 1
ATOM 1436 C CA . GLY A 1 182 ? -6.232 5.656 -8.526 1.00 91.56 182 GLY A CA 1
ATOM 1437 C C . GLY A 1 182 ? -7.149 5.242 -7.370 1.00 91.56 182 GLY A C 1
ATOM 1438 O O . GLY A 1 182 ? -8.287 5.708 -7.324 1.00 91.56 182 GLY A O 1
ATOM 1439 N N . ALA A 1 183 ? -6.680 4.437 -6.406 1.00 89.75 183 ALA A N 1
ATOM 1440 C CA . ALA A 1 183 ? -7.456 4.099 -5.203 1.00 89.75 183 ALA A CA 1
ATOM 1441 C C . ALA A 1 183 ? -7.882 5.342 -4.391 1.00 89.75 183 ALA A C 1
ATOM 1443 O O . ALA A 1 183 ? -8.918 5.323 -3.732 1.00 89.75 183 ALA A O 1
ATOM 1444 N N . GLY A 1 184 ? -7.135 6.447 -4.508 1.00 85.44 184 GLY A N 1
ATOM 1445 C CA . GLY A 1 184 ? -7.397 7.697 -3.792 1.00 85.44 184 GLY A CA 1
ATOM 1446 C C . GLY A 1 184 ? -8.664 8.459 -4.202 1.00 85.44 184 GLY A C 1
ATOM 1447 O O . GLY A 1 184 ? -8.978 9.485 -3.610 1.00 85.44 184 GLY A O 1
ATOM 1448 N N . VAL A 1 185 ? -9.395 7.995 -5.222 1.00 88.19 185 VAL A N 1
ATOM 1449 C CA . VAL A 1 185 ? -10.745 8.510 -5.511 1.00 88.19 185 VAL A CA 1
ATOM 1450 C C . VAL A 1 185 ? -11.735 8.035 -4.446 1.00 88.19 185 VAL A C 1
ATOM 1452 O O . VAL A 1 185 ? -12.670 8.755 -4.119 1.00 88.19 185 VAL A O 1
ATOM 1455 N N . ALA A 1 186 ? -11.537 6.833 -3.900 1.00 87.56 186 ALA A N 1
ATOM 1456 C CA . ALA A 1 186 ? -12.453 6.239 -2.933 1.00 87.56 186 ALA A CA 1
ATOM 1457 C C . ALA A 1 186 ? -12.255 6.761 -1.498 1.00 87.56 186 ALA A C 1
ATOM 1459 O O . ALA A 1 186 ? -13.186 6.663 -0.707 1.00 87.56 186 ALA A O 1
ATOM 1460 N N . ASP A 1 187 ? -11.086 7.330 -1.175 1.00 85.50 187 ASP A N 1
ATOM 1461 C CA . ASP A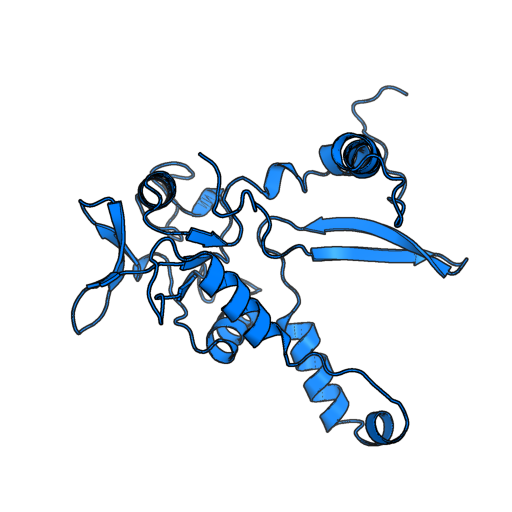 1 187 ? -10.804 7.949 0.131 1.00 85.50 187 ASP A CA 1
ATOM 1462 C C . ASP A 1 187 ? -10.952 9.477 0.153 1.00 85.50 187 ASP A C 1
ATOM 1464 O O . ASP A 1 187 ? -10.650 10.129 1.151 1.00 85.50 187 ASP A O 1
ATOM 1468 N N . ASP A 1 188 ? -11.449 10.071 -0.935 1.00 88.06 188 ASP A N 1
ATOM 1469 C CA . ASP A 1 188 ? -11.704 11.505 -0.973 1.00 88.06 188 ASP A CA 1
ATOM 1470 C C . ASP A 1 188 ? -12.802 11.907 0.028 1.00 88.06 188 ASP A C 1
ATOM 1472 O O . ASP A 1 188 ? -13.824 11.228 0.176 1.00 88.06 188 ASP A O 1
ATOM 1476 N N . LYS A 1 189 ? -12.624 13.059 0.687 1.00 84.38 189 LYS A N 1
ATOM 1477 C CA . LYS A 1 189 ? -13.563 13.568 1.701 1.00 84.38 189 LYS A CA 1
ATOM 1478 C C . LYS A 1 189 ? -14.984 13.753 1.168 1.00 84.38 189 LYS A C 1
ATOM 1480 O O . LYS A 1 189 ? -15.937 13.616 1.932 1.00 84.38 189 LYS A O 1
ATOM 1485 N N . VAL A 1 190 ? -15.149 14.044 -0.122 1.00 85.19 190 VAL A N 1
ATOM 1486 C CA . VAL A 1 190 ? -16.474 14.121 -0.747 1.00 85.19 190 VAL A CA 1
ATOM 1487 C C . VAL A 1 190 ? -17.095 12.731 -0.840 1.00 85.19 190 VAL A C 1
ATOM 1489 O O . VAL A 1 190 ? -18.264 12.564 -0.502 1.00 85.19 190 VAL A O 1
ATOM 1492 N N . VAL A 1 191 ? -16.323 11.726 -1.261 1.00 86.31 191 VAL A N 1
ATOM 1493 C CA . VAL A 1 191 ? -16.796 10.341 -1.406 1.00 86.31 191 VAL A CA 1
ATOM 1494 C C . VAL A 1 191 ? -17.128 9.718 -0.054 1.00 86.31 191 VAL A C 1
ATOM 1496 O O . VAL A 1 191 ? -18.132 9.012 0.047 1.00 86.31 191 VAL A O 1
ATOM 1499 N N . TYR A 1 192 ? -16.369 10.048 0.992 1.00 89.31 192 TYR A N 1
ATOM 1500 C CA . TYR A 1 192 ? -16.631 9.620 2.366 1.00 89.31 192 TYR A CA 1
ATOM 1501 C C . TYR A 1 192 ? -18.090 9.868 2.801 1.00 89.31 192 TYR A C 1
ATOM 1503 O O . TYR A 1 192 ? -18.718 8.978 3.376 1.00 89.31 192 TYR A O 1
ATOM 1511 N N . ALA A 1 193 ? -18.682 11.021 2.461 1.00 89.31 193 ALA A N 1
ATOM 1512 C CA . ALA A 1 193 ? -20.076 11.331 2.804 1.00 89.31 193 ALA A CA 1
ATOM 1513 C C . ALA A 1 193 ? -21.095 10.362 2.165 1.00 89.31 193 ALA A C 1
ATOM 1515 O O . ALA A 1 193 ? -22.206 10.194 2.670 1.00 89.31 193 ALA A O 1
ATOM 1516 N N . TYR A 1 194 ? -20.715 9.691 1.074 1.00 91.81 194 TYR A N 1
ATOM 1517 C CA . TYR A 1 194 ? -21.559 8.753 0.340 1.00 91.81 194 TYR A CA 1
ATOM 1518 C C . TYR A 1 194 ? -21.287 7.281 0.672 1.00 91.81 194 TYR A C 1
ATOM 1520 O O . TYR A 1 194 ? -22.074 6.436 0.248 1.00 91.81 194 TYR A O 1
ATOM 1528 N N . VAL A 1 195 ? -20.247 6.939 1.444 1.00 94.12 195 VAL A N 1
ATOM 1529 C CA . VAL A 1 195 ? -19.893 5.539 1.775 1.00 94.12 195 VAL A CA 1
ATOM 1530 C C . VAL A 1 195 ? -21.085 4.723 2.307 1.00 94.12 195 VAL A C 1
ATOM 1532 O O . VAL A 1 195 ? -21.324 3.633 1.781 1.00 94.12 195 VAL A O 1
ATOM 1535 N N . PRO A 1 196 ? -21.928 5.235 3.229 1.00 94.56 196 PRO A N 1
ATOM 1536 C CA . PRO A 1 196 ? -23.138 4.529 3.659 1.00 94.56 196 PRO A CA 1
ATOM 1537 C C . PRO A 1 196 ? -24.119 4.201 2.522 1.00 94.56 196 PRO A C 1
ATOM 1539 O O . PRO A 1 196 ? -24.793 3.172 2.551 1.00 94.56 196 PRO A O 1
ATOM 1542 N N . ALA A 1 197 ? -24.237 5.076 1.521 1.00 94.44 197 ALA A N 1
ATOM 1543 C CA . ALA A 1 197 ? -25.074 4.838 0.348 1.00 94.44 197 ALA A CA 1
ATOM 1544 C C . ALA A 1 197 ? -24.418 3.843 -0.622 1.00 94.44 197 ALA A C 1
ATOM 1546 O O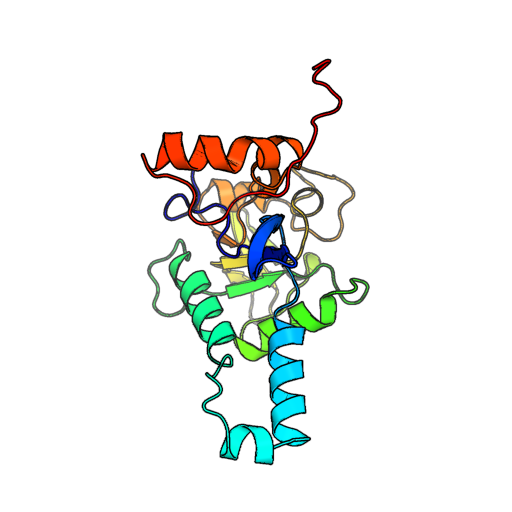 . ALA A 1 197 ? -25.123 3.025 -1.210 1.00 94.44 197 ALA A O 1
ATOM 1547 N N . LEU A 1 198 ? -23.086 3.867 -0.750 1.00 95.06 198 LEU A N 1
ATOM 1548 C CA . LEU A 1 198 ? -22.335 2.902 -1.559 1.00 95.06 198 LEU A CA 1
ATOM 1549 C C . LEU A 1 198 ? -22.479 1.479 -1.007 1.00 95.06 198 LEU A C 1
ATOM 1551 O O . LEU A 1 198 ? -22.711 0.563 -1.789 1.00 95.06 198 LEU A O 1
ATOM 1555 N N . ILE A 1 199 ? -22.411 1.296 0.317 1.00 96.56 199 ILE A N 1
ATOM 1556 C CA . ILE A 1 199 ? -22.635 -0.007 0.970 1.00 96.56 199 ILE A CA 1
ATOM 1557 C C . ILE A 1 199 ? -24.012 -0.560 0.587 1.00 96.56 199 ILE A C 1
ATOM 1559 O O . ILE A 1 199 ? -24.098 -1.665 0.057 1.00 96.56 199 ILE A O 1
ATOM 1563 N N . ARG A 1 200 ? -25.075 0.238 0.744 1.00 97.25 200 ARG A N 1
ATOM 1564 C CA . ARG A 1 200 ? -26.434 -0.168 0.350 1.00 97.25 200 ARG A CA 1
ATOM 1565 C C . ARG A 1 200 ? -26.539 -0.479 -1.139 1.00 97.25 200 ARG A C 1
ATOM 1567 O O . ARG A 1 200 ? -27.165 -1.455 -1.520 1.00 97.25 200 ARG A O 1
ATOM 1574 N N . TYR A 1 201 ? -25.925 0.343 -1.987 1.00 97.69 201 TYR A N 1
ATOM 1575 C CA . TYR A 1 201 ? -26.002 0.177 -3.436 1.00 97.69 201 TYR A CA 1
ATOM 1576 C C . TYR A 1 201 ? -25.280 -1.084 -3.934 1.00 97.69 201 TYR A C 1
ATOM 1578 O O . TYR A 1 201 ? -25.811 -1.791 -4.788 1.00 97.69 201 TYR A O 1
ATOM 1586 N N . TYR A 1 202 ? -24.071 -1.357 -3.434 1.00 96.88 202 TYR A N 1
ATOM 1587 C CA . TYR A 1 202 ? -23.241 -2.463 -3.920 1.00 96.88 202 TYR A CA 1
ATOM 1588 C C . TYR A 1 202 ? -23.485 -3.785 -3.194 1.00 96.88 202 TYR A C 1
ATOM 1590 O O . TYR A 1 202 ? -23.294 -4.836 -3.806 1.00 96.88 202 TYR A O 1
ATOM 1598 N N . LEU A 1 203 ? -23.865 -3.745 -1.914 1.00 97.31 203 LEU A N 1
ATOM 1599 C CA . LEU A 1 203 ? -24.002 -4.936 -1.070 1.00 97.31 203 LEU A CA 1
ATOM 1600 C C . LEU A 1 203 ? -25.458 -5.267 -0.719 1.00 97.31 203 LEU A C 1
ATOM 1602 O O . LEU A 1 203 ? -25.705 -6.374 -0.261 1.00 97.31 203 LEU A O 1
ATOM 1606 N N . ASP A 1 204 ? -26.410 -4.355 -0.958 1.00 97.56 204 ASP A N 1
ATOM 1607 C CA . ASP A 1 204 ? -27.809 -4.485 -0.506 1.00 97.56 204 ASP A CA 1
ATOM 1608 C C . ASP A 1 204 ? -27.913 -4.707 1.020 1.00 97.56 204 ASP A C 1
ATOM 1610 O O . ASP A 1 204 ? -28.767 -5.433 1.528 1.00 97.56 204 ASP A O 1
ATOM 1614 N N . GLU A 1 205 ? -27.000 -4.075 1.766 1.00 97.75 205 GLU A N 1
ATOM 1615 C CA . GLU A 1 205 ? -26.852 -4.201 3.218 1.00 97.75 205 GLU A CA 1
ATOM 1616 C C . GLU A 1 205 ? -26.883 -2.832 3.911 1.00 97.75 205 GLU A C 1
ATOM 1618 O O . GLU A 1 205 ? -26.511 -1.806 3.337 1.00 97.75 205 GLU A O 1
ATOM 1623 N N . GLU A 1 206 ? -27.289 -2.814 5.182 1.00 97.19 206 GLU A N 1
ATOM 1624 C CA . GLU A 1 206 ? -27.165 -1.624 6.024 1.00 97.19 206 GLU A CA 1
ATOM 1625 C C . GLU A 1 206 ? -25.742 -1.505 6.601 1.00 97.19 206 GLU A C 1
ATOM 1627 O O . GLU A 1 206 ? -25.195 -2.502 7.083 1.00 97.19 206 GLU A O 1
ATOM 1632 N N . PRO A 1 207 ? -25.137 -0.301 6.615 1.00 96.06 207 PRO A N 1
ATOM 1633 C CA . PRO A 1 207 ? -23.816 -0.092 7.201 1.00 96.06 207 PRO A CA 1
ATOM 1634 C C . PRO A 1 207 ? -23.761 -0.511 8.675 1.00 96.06 207 PRO A C 1
ATOM 1636 O O . PRO A 1 207 ? -24.506 0.004 9.508 1.00 96.06 207 PRO A O 1
ATOM 1639 N N . ILE A 1 208 ? -22.836 -1.416 9.004 1.00 96.19 208 ILE A N 1
ATOM 1640 C CA . ILE A 1 208 ? -22.601 -1.870 10.385 1.00 96.19 208 ILE A CA 1
ATOM 1641 C C . ILE A 1 208 ? -21.965 -0.752 11.222 1.00 96.19 208 ILE A C 1
ATOM 1643 O O . ILE A 1 208 ? -22.321 -0.561 12.385 1.00 96.19 208 ILE A O 1
ATOM 1647 N N . LEU A 1 209 ? -21.013 -0.025 10.631 1.00 95.44 209 LEU A N 1
ATOM 1648 C CA . LEU A 1 209 ? -20.365 1.126 11.248 1.00 95.44 209 LEU A CA 1
ATOM 1649 C C . LEU A 1 209 ? -20.922 2.414 10.627 1.00 95.44 209 LEU A C 1
ATOM 1651 O O . LEU A 1 209 ? -20.862 2.563 9.405 1.00 95.44 209 LEU A O 1
ATOM 1655 N N . PRO A 1 210 ? -21.466 3.339 11.434 1.00 94.31 210 PRO A N 1
ATOM 1656 C CA . PRO A 1 210 ? -21.873 4.648 10.950 1.00 94.31 210 PRO A CA 1
ATOM 1657 C C . PRO A 1 210 ? -20.658 5.539 10.662 1.00 94.31 210 PRO A C 1
ATOM 1659 O O . PRO A 1 210 ? -19.622 5.442 11.321 1.00 94.31 210 PRO A O 1
ATOM 1662 N N . ASN A 1 211 ? -20.823 6.466 9.725 1.00 93.50 211 ASN A N 1
ATOM 1663 C CA . ASN A 1 211 ? -19.886 7.569 9.532 1.00 93.50 211 ASN A CA 1
ATOM 1664 C C . ASN A 1 211 ? -20.173 8.683 10.541 1.00 93.50 211 ASN A C 1
ATOM 1666 O O . ASN A 1 211 ? -21.321 8.892 10.943 1.00 93.50 211 ASN A O 1
ATOM 1670 N N . VAL A 1 212 ? -19.141 9.438 10.908 1.00 92.12 212 VAL A N 1
ATOM 1671 C CA . VAL A 1 212 ? -19.328 10.741 11.556 1.00 92.12 212 VAL A CA 1
ATOM 1672 C C . VAL A 1 212 ? -20.041 11.689 10.586 1.00 92.12 212 VAL A C 1
ATOM 1674 O O . VAL A 1 212 ? -19.669 11.773 9.410 1.00 92.12 212 VAL A O 1
ATOM 1677 N N . GLU A 1 213 ? -21.045 12.418 11.083 1.00 87.81 213 GLU A N 1
ATOM 1678 C CA . GLU A 1 213 ? -21.769 13.432 10.310 1.00 87.81 213 GLU A CA 1
ATOM 1679 C C . GLU A 1 213 ? -20.790 14.448 9.711 1.00 87.81 213 GLU A C 1
ATOM 1681 O O . GLU A 1 213 ? -19.986 15.059 10.414 1.00 87.81 213 GLU A O 1
ATOM 1686 N N . THR A 1 214 ? -20.830 14.592 8.388 1.00 87.44 214 THR A N 1
ATOM 1687 C CA . THR A 1 214 ? -19.899 15.436 7.638 1.00 87.44 214 THR A CA 1
ATOM 1688 C C . THR A 1 214 ? -20.672 16.267 6.630 1.00 87.44 214 THR A C 1
ATOM 1690 O O . THR A 1 214 ? -21.361 15.730 5.765 1.00 87.44 214 THR A O 1
ATOM 1693 N N . PHE A 1 215 ? -20.543 17.586 6.748 1.00 85.25 215 PHE A N 1
ATOM 1694 C CA . PHE A 1 215 ? -21.239 18.548 5.902 1.00 85.25 215 PHE A CA 1
ATOM 1695 C C . PHE A 1 215 ? -20.415 18.852 4.650 1.00 85.25 215 PHE A C 1
ATOM 1697 O O . PHE A 1 215 ? -19.259 19.272 4.734 1.00 85.25 215 PHE A O 1
ATOM 1704 N N . LEU A 1 216 ? -21.017 18.662 3.476 1.00 85.81 216 LEU A N 1
ATOM 1705 C CA . LEU A 1 216 ? -20.419 19.054 2.205 1.00 85.81 216 LEU A CA 1
ATOM 1706 C C . LEU A 1 216 ? -20.705 20.537 1.964 1.00 85.81 216 LEU A C 1
ATOM 1708 O O . LEU A 1 216 ? -21.815 20.885 1.588 1.00 85.81 216 LEU A O 1
ATOM 1712 N N . CYS A 1 217 ? -19.704 21.410 2.106 1.00 86.19 217 CYS A N 1
ATOM 1713 C CA . CYS A 1 217 ? -19.875 22.868 1.970 1.00 86.19 217 CYS A CA 1
ATOM 1714 C C . CYS A 1 217 ? -20.354 23.354 0.585 1.00 86.19 217 CYS A C 1
ATOM 1716 O O . CYS A 1 217 ? -20.599 24.542 0.412 1.00 86.19 217 CYS A O 1
ATOM 1718 N N . GLN A 1 218 ? -20.406 22.470 -0.415 1.00 83.88 218 GLN A N 1
ATOM 1719 C CA . GLN A 1 218 ? -20.978 22.751 -1.736 1.00 83.88 218 GLN A CA 1
ATOM 1720 C C . GLN A 1 218 ? -22.495 22.524 -1.795 1.00 83.88 218 GLN A C 1
ATOM 1722 O O . GLN A 1 218 ? -23.116 22.856 -2.801 1.00 83.88 218 GLN A O 1
ATOM 1727 N N . ASN A 1 219 ? -23.066 21.892 -0.769 1.00 79.31 219 ASN A N 1
ATOM 1728 C CA . ASN A 1 219 ? -24.501 21.782 -0.605 1.00 79.31 219 ASN A CA 1
ATOM 1729 C C . ASN A 1 219 ? -24.982 23.014 0.167 1.00 79.31 219 ASN A C 1
ATOM 1731 O O . ASN A 1 219 ? -24.450 23.317 1.233 1.00 79.31 219 ASN A O 1
ATOM 1735 N N . ASP A 1 220 ? -25.948 23.732 -0.401 1.00 70.62 220 ASP A N 1
ATOM 1736 C CA . ASP A 1 220 ? -26.527 24.936 0.210 1.00 70.62 220 ASP A CA 1
ATOM 1737 C C . ASP A 1 220 ? -27.536 24.599 1.331 1.00 70.62 220 ASP A C 1
ATOM 1739 O O . ASP A 1 220 ? -27.992 25.499 2.042 1.00 70.62 220 ASP A O 1
ATOM 1743 N N . GLU A 1 221 ? -27.894 23.315 1.467 1.00 58.56 221 GLU A N 1
ATOM 1744 C CA . GLU A 1 221 ? -28.640 22.731 2.594 1.00 58.56 221 GLU A CA 1
ATOM 1745 C C . GLU A 1 221 ? -27.694 22.235 3.694 1.00 58.56 221 GLU A C 1
ATOM 1747 O O . GLU A 1 221 ? -27.985 22.536 4.876 1.00 58.56 221 GLU A O 1
#

Organism: Raoultella terrigena (NCBI:txid577)

Radius of gyration: 19.91 Å; chains: 1; bounding box: 54×45×58 Å

Secondary structure (DSSP, 8-state):
---GGG-S-SS-EEEEEE-TTS-EEEEEEE-SS---HHHHHHHHHHHHHH-HHHHHHS-PPP-TTHHHHHHHHHHHT-SS--SS--EEEE---TTSTTHHHHHHHHHHHT-EEE-GGGEEE-TTS-EEEEETTEEEE--EEEE-S-HHHH-TTTS-TT-SSS-TTHHHHHHTTSSEEESPTTGGGTT-HHHHTTHHHHHHHHHSS--SSPBPP---TT---

Sequence (221 aa):
MSPPYGVWAHICGTDLVRDETGQFYVLEDNLRVPSGVSYMLENRAITKRVLPELFEREDIKPIDAYPAQLLETLTALSPRQIERPEIVVLTPGIYNSAYFEHAFLAQQMGVELVEGADLFVGDDDCVYTKTIYGPERVDVIYRRIDDMFLDPEVFHPESVLGVPGLMRAWKAGNVALANAPGAGVADDKVVYAYVPALIRYYLDEEPILPNVETFLCQNDE

InterPro domains:
  IPR025841 Circularly permuted ATP-grasp type 2 [PF14403] (2-220)
  IPR051680 ATP-dependent Glutamate--Cysteine Ligase Type 2 [PTHR34595] (1-220)

Foldseek 3Di:
DAAVVNAQQLDKDWDWDADPVRAIATAFIDRFQDDDVVVVQVVVVVCCVPPVVVVVVDVDDDDLCVLVVVLVSQQSRFLDPDPDAQEEEEDLDDPDPCVVVSVVSCVSNVHYYDFQVQWEQDPVLFIWGDDPVGTDTHGEYAYNDGLQQAALVPHPVPRPGHYHSNVVSVVVSNHHYHNHPPSVVCRDPVNLQCVQVVCCVPVVDGDPHHHDDDDDPVDPD